Protein AF-A0A8G2M9X0-F1 (afdb_monomer_lite)

Foldseek 3Di:
DDDPDPDQPQWDDDPRDIDGDDPVPHDDDPPDDPCVVVVVVVVVVVVVVVVVVVVVVVVVVVVVVVVVVVVVVVVVVVLVVQQQFLVPDDDDPLVVVLVVVLCQLVQFDDLDPVSNVVSVVVNCVQADPPDDDDDDPRNFKGKAWDDKAFDDWDQDSSWIKTKIWTKMKIKGWDWDWDWDWDDDPDPPDDTDTDTDTDTDIDIDIDIWMKIFTWGDDPSDIHGHDDIDTDHDDPVCVVVVVVVVVVVVD

pLDDT: mean 74.24, std 17.18, range [37.31, 96.0]

Sequence (249 aa):
MKIISKYILTRFSKNGKHFDIPKEQRRVIPKFKNRRKMIVICFYSLLAILLILLLASFIKATRANNDSKEAVNKTNMIQKKYEDNANTVQYSPKLKLYADKFIDTYMNISKDSKELESREKELLKYFPSDYKKPDEKISDTERKLNSKEFYNIKRKDKQTIIQYIVNYDVNITEKKEVKVKKKKKSEKDKDEYETKTEEKQRKVNQNILINIPIKSENNKYVVVEYPYFTPIPDSQLNKAKWLRIIERQ

Secondary structure (DSSP, 8-state):
---------SEEEETTEEEEPPGGGPPPPP----THHHHHHHHHHHHHHHHHHHHHHHHHHHHHHHHHHHHHHHHHHHHHHHTT-TTT----HHHHHHHHHHHHHHH-B-S-HHHHHHHHHHHHTTS-TT--------TTEEEEEEEEEEEEEEEETTEEEEEEEEEEEEEEEEEEEEEEEPPPSSTTSPPPEEEEEEEEEEEEEEEEEEEEEEEEETTEEEE-S--EEEPPPHHHHHHHHHHHHHTT-

Organism: Staphylococcus aureus (NCBI:txid1280)

InterPro domains:
  IPR024735 Conjugative transposon protein TcpC [PF12642] (98-237)

Radius of gyration: 43.37 Å; chains: 1; bounding box: 68×104×116 Å

Structure (mmCIF, N/CA/C/O backbone):
data_AF-A0A8G2M9X0-F1
#
_entry.id   AF-A0A8G2M9X0-F1
#
loop_
_atom_site.group_PDB
_atom_site.id
_atom_site.type_symbol
_atom_site.label_atom_id
_atom_site.label_alt_id
_atom_site.label_comp_id
_atom_site.label_asym_id
_atom_site.label_entity_id
_atom_site.label_seq_id
_atom_site.pdbx_PDB_ins_code
_atom_site.Cartn_x
_atom_site.Cartn_y
_atom_site.Cartn_z
_atom_site.occupancy
_atom_site.B_iso_or_equiv
_atom_site.auth_seq_id
_atom_site.auth_comp_id
_atom_site.auth_asym_id
_atom_site.auth_atom_id
_atom_site.pdbx_PDB_model_num
ATOM 1 N N . MET A 1 1 ? -12.763 47.837 -74.077 1.00 38.78 1 MET A N 1
ATOM 2 C CA . MET A 1 1 ? -11.524 48.285 -74.755 1.00 38.78 1 MET A CA 1
ATOM 3 C C . MET A 1 1 ? -11.905 49.264 -75.855 1.00 38.78 1 MET A C 1
ATOM 5 O O . MET A 1 1 ? -12.362 48.844 -76.906 1.00 38.78 1 MET A O 1
ATOM 9 N N . LYS A 1 2 ? -11.840 50.569 -75.578 1.00 41.47 2 LYS A N 1
ATOM 10 C CA . LYS A 1 2 ? -12.119 51.614 -76.573 1.00 41.47 2 LYS A CA 1
ATOM 11 C C . LYS A 1 2 ? -11.517 52.932 -76.094 1.00 41.47 2 LYS A C 1
ATOM 13 O O . LYS A 1 2 ? -12.221 53.781 -75.571 1.00 41.47 2 LYS A O 1
ATOM 18 N N . ILE A 1 3 ? -10.200 53.082 -76.210 1.00 38.81 3 ILE A N 1
ATOM 19 C CA . ILE A 1 3 ? -9.564 54.402 -76.139 1.00 38.81 3 ILE A CA 1
ATOM 20 C C . ILE A 1 3 ? -8.515 54.435 -77.238 1.00 38.81 3 ILE A C 1
ATOM 22 O O . ILE A 1 3 ? -7.389 53.974 -77.092 1.00 38.81 3 ILE A O 1
ATOM 26 N N . ILE A 1 4 ? -8.985 54.929 -78.374 1.00 42.81 4 ILE A N 1
ATOM 27 C CA . ILE A 1 4 ? -8.209 55.339 -79.531 1.00 42.81 4 ILE A CA 1
ATOM 28 C C . ILE A 1 4 ? -7.087 56.259 -79.044 1.00 42.81 4 ILE A C 1
ATOM 30 O O . ILE A 1 4 ? -7.328 57.215 -78.302 1.00 42.81 4 ILE A O 1
ATOM 34 N N . SER A 1 5 ? -5.867 55.949 -79.469 1.00 51.19 5 SER A N 1
ATOM 35 C CA . SER A 1 5 ? -4.677 56.774 -79.315 1.00 51.19 5 SER A CA 1
ATOM 36 C C . SER A 1 5 ? -4.923 58.174 -79.886 1.00 51.19 5 SER A C 1
ATOM 38 O O . SER A 1 5 ? -4.760 58.414 -81.081 1.00 51.19 5 SER A O 1
ATOM 40 N N . LYS A 1 6 ? -5.313 59.130 -79.038 1.00 48.66 6 LYS A N 1
ATOM 41 C CA . LYS A 1 6 ? -5.178 60.553 -79.366 1.00 48.66 6 LYS A CA 1
ATOM 42 C C . LYS A 1 6 ? -3.716 60.922 -79.149 1.00 48.66 6 LYS A C 1
ATOM 44 O O . LYS A 1 6 ? -3.268 61.047 -78.012 1.00 48.66 6 LYS A O 1
ATOM 49 N N . TYR A 1 7 ? -2.983 61.011 -80.252 1.00 52.38 7 TYR A N 1
ATOM 50 C CA . TYR A 1 7 ? -1.572 61.373 -80.309 1.00 52.38 7 TYR A CA 1
ATOM 51 C C . TYR A 1 7 ? -1.268 62.592 -79.426 1.00 52.38 7 TYR A C 1
ATOM 53 O O . TYR A 1 7 ? -1.862 63.659 -79.575 1.00 52.38 7 TYR A O 1
ATOM 61 N N . ILE A 1 8 ? -0.338 62.407 -78.487 1.00 57.59 8 ILE A N 1
ATOM 62 C CA . ILE A 1 8 ? 0.219 63.459 -77.636 1.00 57.59 8 ILE A CA 1
ATOM 63 C C . ILE A 1 8 ? 1.223 64.217 -78.503 1.00 57.59 8 ILE A C 1
ATOM 65 O O . ILE A 1 8 ? 2.407 63.893 -78.535 1.00 57.59 8 ILE A O 1
ATOM 69 N N . LEU A 1 9 ? 0.743 65.178 -79.284 1.00 58.75 9 LEU A N 1
ATOM 70 C CA . LEU A 1 9 ? 1.623 66.024 -80.078 1.00 58.75 9 LEU A CA 1
ATOM 71 C C . LEU A 1 9 ? 2.214 67.081 -79.142 1.00 58.75 9 LEU A C 1
ATOM 73 O O . LEU A 1 9 ? 1.493 67.905 -78.591 1.00 58.75 9 LEU A O 1
ATOM 77 N N . THR A 1 10 ? 3.525 67.030 -78.912 1.00 61.34 10 THR A N 1
ATOM 78 C CA . THR A 1 10 ? 4.285 68.130 -78.289 1.00 61.34 10 THR A CA 1
ATOM 79 C C . THR A 1 10 ? 4.669 69.192 -79.322 1.00 61.34 10 THR A C 1
ATOM 81 O O . THR A 1 10 ? 4.933 70.340 -78.959 1.00 61.34 10 THR A O 1
ATOM 84 N N . ARG A 1 11 ? 4.665 68.801 -80.604 1.00 63.06 11 ARG A N 1
ATOM 85 C CA . ARG A 1 11 ? 4.992 69.592 -81.793 1.00 63.06 11 ARG A CA 1
ATOM 86 C C . ARG A 1 11 ? 4.110 69.146 -82.954 1.00 63.06 11 ARG A C 1
ATOM 88 O O . ARG A 1 11 ? 3.823 67.955 -83.067 1.00 63.06 11 ARG A O 1
ATOM 95 N N . PHE A 1 12 ? 3.723 70.063 -83.832 1.00 70.38 12 PHE A N 1
ATOM 96 C CA . PHE A 1 12 ? 3.081 69.720 -85.106 1.00 70.38 12 PHE A CA 1
ATOM 97 C C . PHE A 1 12 ? 3.746 70.482 -86.258 1.00 70.38 12 PHE A C 1
ATOM 99 O O . PHE A 1 12 ? 4.315 71.551 -86.051 1.00 70.38 12 PHE A O 1
ATOM 106 N N . SER A 1 13 ? 3.734 69.906 -87.462 1.00 67.00 13 SER A N 1
ATOM 107 C CA . SER A 1 13 ? 4.322 70.514 -88.663 1.00 67.00 13 SER A CA 1
ATOM 108 C C . SER A 1 13 ? 3.223 70.896 -89.644 1.00 67.00 13 SER A C 1
ATOM 110 O O . SER A 1 13 ? 2.313 70.102 -89.885 1.00 67.00 13 SER A O 1
ATOM 112 N N . LYS A 1 14 ? 3.295 72.105 -90.205 1.00 70.75 14 LYS A N 1
ATOM 113 C CA . LYS A 1 14 ? 2.397 72.564 -91.272 1.00 70.75 14 LYS A CA 1
ATOM 114 C C . LYS A 1 14 ? 3.208 73.357 -92.292 1.00 70.75 14 LYS A C 1
ATOM 116 O O . LYS A 1 14 ? 3.963 74.251 -91.918 1.00 70.75 14 LYS A O 1
ATOM 121 N N . ASN A 1 15 ? 3.064 73.015 -93.573 1.00 60.97 15 ASN A N 1
ATOM 122 C CA . ASN A 1 15 ? 3.801 73.623 -94.691 1.00 60.97 15 ASN A CA 1
ATOM 123 C C . ASN A 1 15 ? 5.329 73.638 -94.473 1.00 60.97 15 ASN A C 1
ATOM 125 O O . ASN A 1 15 ? 5.987 74.658 -94.667 1.00 60.97 15 ASN A O 1
ATOM 129 N N . GLY A 1 16 ? 5.884 72.515 -94.004 1.00 69.38 16 GLY A N 1
ATOM 130 C CA . GLY A 1 16 ? 7.328 72.331 -93.812 1.00 69.38 16 GLY A CA 1
ATOM 131 C C . GLY A 1 16 ? 7.936 73.042 -92.598 1.00 69.38 16 GLY A C 1
ATOM 132 O O . GLY A 1 16 ? 9.133 72.902 -92.364 1.00 69.38 16 GLY A O 1
ATOM 133 N N . LYS A 1 17 ? 7.146 73.776 -91.801 1.00 64.56 17 LYS A N 1
ATOM 134 C CA . LYS A 1 17 ? 7.611 74.445 -90.576 1.00 64.56 17 LYS A CA 1
ATOM 135 C C . LYS A 1 17 ? 7.027 73.776 -89.333 1.00 64.56 17 LYS A C 1
ATOM 137 O O . LYS A 1 17 ? 5.833 73.476 -89.281 1.00 64.56 17 LYS A O 1
ATOM 142 N N . HIS A 1 18 ? 7.878 73.548 -88.333 1.00 76.81 18 HIS A N 1
ATOM 143 C CA . HIS A 1 18 ? 7.503 72.938 -87.057 1.00 76.81 18 HIS A CA 1
ATOM 144 C C . HIS A 1 18 ? 7.102 74.003 -86.032 1.00 76.81 18 HIS A C 1
ATOM 146 O O . HIS A 1 18 ? 7.811 74.993 -85.862 1.00 76.81 18 HIS A O 1
ATOM 152 N N . PHE A 1 19 ? 5.993 73.770 -85.326 1.00 73.88 19 PHE A N 1
ATOM 153 C CA . PHE A 1 19 ? 5.472 74.649 -84.280 1.00 73.88 19 PHE A CA 1
ATOM 154 C C . PHE A 1 19 ? 5.383 73.912 -82.936 1.00 73.88 19 PHE A C 1
ATOM 156 O O . PHE A 1 19 ? 4.882 72.783 -82.864 1.00 73.88 19 PHE A O 1
ATOM 163 N N . ASP A 1 20 ? 5.846 74.572 -81.870 1.00 74.25 20 ASP A N 1
ATOM 164 C CA . ASP A 1 20 ? 5.773 74.075 -80.493 1.00 74.25 20 ASP A CA 1
ATOM 165 C C . ASP A 1 20 ? 4.454 74.502 -79.840 1.00 74.25 20 ASP A C 1
ATOM 167 O O . ASP A 1 20 ? 4.059 75.665 -79.900 1.00 74.25 20 ASP A O 1
ATOM 171 N N . ILE A 1 21 ? 3.774 73.565 -79.174 1.00 71.75 21 ILE A N 1
ATOM 172 C CA . ILE A 1 21 ? 2.499 73.852 -78.502 1.00 71.75 21 ILE A CA 1
ATOM 173 C C . ILE A 1 21 ? 2.767 74.563 -77.155 1.00 71.75 21 ILE A C 1
ATOM 175 O O . ILE A 1 21 ? 3.647 74.102 -76.400 1.00 71.75 21 ILE A O 1
ATOM 179 N N . PRO A 1 22 ? 2.029 75.649 -76.821 1.00 71.19 22 PRO A N 1
ATOM 180 C CA . PRO A 1 22 ? 2.169 76.388 -75.563 1.00 71.19 22 PRO A CA 1
ATOM 181 C C . PRO A 1 22 ? 2.037 75.488 -74.329 1.00 71.19 22 PRO A C 1
ATOM 183 O O . PRO A 1 22 ? 1.242 74.548 -74.316 1.00 71.19 22 PRO A O 1
ATOM 186 N N . LYS A 1 23 ? 2.819 75.766 -73.276 1.00 65.81 23 LYS A N 1
ATOM 187 C CA . LYS A 1 23 ? 2.931 74.896 -72.085 1.00 65.81 23 LYS A CA 1
ATOM 188 C C . LYS A 1 23 ? 1.589 74.641 -71.387 1.00 65.81 23 LYS A C 1
ATOM 190 O O . LYS A 1 23 ? 1.384 73.536 -70.900 1.00 65.81 23 LYS A O 1
ATOM 195 N N . GLU A 1 24 ? 0.683 75.614 -71.404 1.00 66.69 24 GLU A N 1
ATOM 196 C CA . GLU A 1 24 ? -0.652 75.545 -70.787 1.00 66.69 24 GLU A CA 1
ATOM 197 C C . GLU A 1 24 ? -1.573 74.503 -71.442 1.00 66.69 24 GLU A C 1
ATOM 199 O O . GLU A 1 24 ? -2.443 73.941 -70.785 1.00 66.69 24 GLU A O 1
ATOM 204 N N . GLN A 1 25 ? -1.352 74.185 -72.722 1.00 63.34 25 GLN A N 1
ATOM 205 C CA . GLN A 1 25 ? -2.156 73.215 -73.474 1.00 63.34 25 GLN A CA 1
ATOM 206 C C . GLN A 1 25 ? -1.537 71.806 -73.489 1.00 63.34 25 GLN A C 1
ATOM 208 O O . GLN A 1 25 ? -2.092 70.877 -74.084 1.00 63.34 25 GLN A O 1
ATOM 213 N N . ARG A 1 26 ? -0.388 71.607 -72.825 1.00 64.44 26 ARG A N 1
ATOM 214 C CA . ARG A 1 26 ? 0.278 70.301 -72.733 1.00 64.44 26 ARG A CA 1
ATOM 215 C C . ARG A 1 26 ? -0.380 69.457 -71.642 1.00 64.44 26 ARG A C 1
ATOM 217 O O . ARG A 1 26 ? -0.360 69.814 -70.469 1.00 64.44 26 ARG A O 1
ATOM 224 N N . ARG A 1 27 ? -0.919 68.290 -72.003 1.00 64.50 27 ARG A N 1
ATOM 225 C CA . ARG A 1 27 ? -1.438 67.329 -71.013 1.00 64.50 27 ARG A CA 1
ATOM 226 C C . ARG A 1 27 ? -0.281 66.666 -70.256 1.00 64.50 27 ARG A C 1
ATOM 228 O O . ARG A 1 27 ? 0.641 66.141 -70.877 1.00 64.50 27 ARG A O 1
ATOM 235 N N . VAL A 1 28 ? -0.336 66.674 -68.923 1.00 65.69 28 VAL A N 1
ATOM 236 C CA . VAL A 1 28 ? 0.685 66.064 -68.054 1.00 65.69 28 VAL A CA 1
ATOM 237 C C . VAL A 1 28 ? 0.442 64.555 -67.956 1.00 65.69 28 VAL A C 1
ATOM 239 O O . VAL A 1 28 ? -0.658 64.120 -67.622 1.00 65.69 28 VAL A O 1
ATOM 242 N N . ILE A 1 29 ? 1.463 63.745 -68.247 1.00 63.22 29 ILE A N 1
ATOM 243 C CA . ILE A 1 29 ? 1.382 62.281 -68.133 1.00 63.22 29 ILE A CA 1
ATOM 244 C C . ILE A 1 29 ? 1.391 61.907 -66.639 1.00 63.22 29 ILE A C 1
ATOM 246 O O . ILE A 1 29 ? 2.298 62.348 -65.922 1.00 63.22 29 ILE A O 1
ATOM 250 N N . PRO A 1 30 ? 0.447 61.085 -66.139 1.00 65.25 30 PRO A N 1
ATOM 251 C CA . PRO A 1 30 ? 0.526 60.591 -64.770 1.00 65.25 30 PRO A CA 1
ATOM 252 C C . PRO A 1 30 ? 1.786 59.728 -64.611 1.00 65.25 30 PRO A C 1
ATOM 254 O O . PRO A 1 30 ? 1.973 58.737 -65.317 1.00 65.25 30 PRO A O 1
ATOM 257 N N . LYS A 1 31 ? 2.676 60.106 -63.685 1.00 63.84 31 LYS A N 1
ATOM 258 C CA . LYS A 1 31 ? 3.895 59.337 -63.394 1.00 63.84 31 LYS A CA 1
ATOM 259 C C . LYS A 1 31 ? 3.505 57.997 -62.767 1.00 63.84 31 LYS A C 1
ATOM 261 O O . LYS A 1 31 ? 3.026 57.952 -61.635 1.00 63.84 31 LYS A O 1
ATOM 266 N N . PHE A 1 32 ? 3.724 56.900 -63.489 1.00 62.19 32 PHE A N 1
ATOM 267 C CA . PHE A 1 32 ? 3.506 55.552 -62.969 1.00 62.19 32 PHE A CA 1
ATOM 268 C C . PHE A 1 32 ? 4.464 55.287 -61.797 1.00 62.19 32 PHE A C 1
ATOM 270 O O . PHE A 1 32 ? 5.684 55.247 -61.964 1.00 62.19 32 PHE A O 1
ATOM 277 N N . LYS A 1 33 ? 3.924 55.141 -60.581 1.00 66.50 33 LYS A N 1
ATOM 278 C CA . LYS A 1 33 ? 4.733 54.886 -59.383 1.00 66.50 33 LYS A CA 1
ATOM 279 C C . LYS A 1 33 ? 5.138 53.413 -59.374 1.00 66.50 33 LYS A C 1
ATOM 281 O O . LYS A 1 33 ? 4.298 52.534 -59.199 1.00 66.50 33 LYS A O 1
ATOM 286 N N . ASN A 1 34 ? 6.425 53.142 -59.572 1.00 68.25 34 ASN A N 1
ATOM 287 C CA . ASN A 1 34 ? 6.949 51.784 -59.690 1.00 68.25 34 ASN A CA 1
ATOM 288 C C . ASN A 1 34 ? 6.890 51.043 -58.336 1.00 68.25 34 ASN A C 1
ATOM 290 O O . ASN A 1 34 ? 7.796 51.155 -57.511 1.00 68.25 34 ASN A O 1
ATOM 294 N N . ARG A 1 35 ? 5.805 50.292 -58.090 1.00 72.38 35 ARG A N 1
ATOM 295 C CA . ARG A 1 35 ? 5.568 49.542 -56.837 1.00 72.38 35 ARG A CA 1
ATOM 296 C C . ARG A 1 35 ? 6.378 48.244 -56.722 1.00 72.38 35 ARG A C 1
ATOM 298 O O . ARG A 1 35 ? 6.302 47.581 -55.690 1.00 72.38 35 ARG A O 1
ATOM 305 N N . ARG A 1 36 ? 7.188 47.899 -57.732 1.00 77.06 36 ARG A N 1
ATOM 306 C CA . ARG A 1 36 ? 7.984 46.660 -57.788 1.00 77.06 36 ARG A CA 1
ATOM 307 C C . ARG A 1 36 ? 8.853 46.460 -56.545 1.00 77.06 36 ARG A C 1
ATOM 309 O O . ARG A 1 36 ? 8.885 45.363 -56.006 1.00 77.06 36 ARG A O 1
ATOM 316 N N . LYS A 1 37 ? 9.498 47.522 -56.049 1.00 78.81 37 LYS A N 1
ATOM 317 C CA . LYS A 1 37 ? 10.354 47.446 -54.852 1.00 78.81 37 LYS A CA 1
ATOM 318 C C . LYS A 1 37 ? 9.569 47.067 -53.590 1.00 78.81 37 LYS A C 1
ATOM 320 O O . LYS A 1 37 ? 10.048 46.253 -52.815 1.00 78.81 37 LYS A O 1
ATOM 325 N N . MET A 1 38 ? 8.350 47.586 -53.422 1.00 78.31 38 MET A N 1
ATOM 326 C CA . MET A 1 38 ? 7.501 47.257 -52.266 1.00 78.31 38 MET A CA 1
ATOM 327 C C . MET A 1 38 ? 7.026 45.804 -52.309 1.00 78.31 38 MET A C 1
ATOM 329 O O . MET A 1 38 ? 7.062 45.127 -51.292 1.00 78.31 38 MET A O 1
ATOM 333 N N . ILE A 1 39 ? 6.646 45.306 -53.490 1.00 84.69 39 ILE A N 1
ATOM 334 C CA . ILE A 1 39 ? 6.222 43.907 -53.664 1.00 84.69 39 ILE A CA 1
ATOM 335 C C . ILE A 1 39 ? 7.371 42.953 -53.323 1.00 84.69 39 ILE A C 1
ATOM 337 O O . ILE A 1 39 ? 7.170 41.979 -52.605 1.00 84.69 39 ILE A O 1
ATOM 341 N N . VAL A 1 40 ? 8.583 43.264 -53.789 1.00 88.06 40 VAL A N 1
ATOM 342 C CA . VAL A 1 40 ? 9.783 42.467 -53.505 1.00 88.06 40 VAL A CA 1
ATOM 343 C C . VAL A 1 40 ? 10.102 42.459 -52.005 1.00 88.06 40 VAL A C 1
ATOM 345 O O . VAL A 1 40 ? 10.365 41.398 -51.447 1.00 88.06 40 VAL A O 1
ATOM 348 N N . ILE A 1 41 ? 10.007 43.607 -51.327 1.00 88.62 41 ILE A N 1
ATOM 349 C CA . ILE A 1 41 ? 10.221 43.698 -49.873 1.00 88.62 41 ILE A CA 1
ATOM 350 C C . ILE A 1 41 ? 9.163 42.893 -49.105 1.00 88.62 41 ILE A C 1
ATOM 352 O O . ILE A 1 41 ? 9.516 42.124 -48.215 1.00 88.62 41 ILE A O 1
ATOM 356 N N . CYS A 1 42 ? 7.882 43.018 -49.464 1.00 88.94 42 CYS A N 1
ATOM 357 C CA . CYS A 1 42 ? 6.810 42.242 -48.837 1.00 8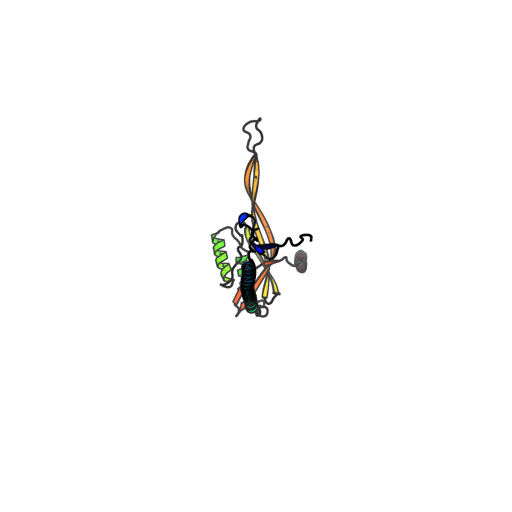8.94 42 CYS A CA 1
ATOM 358 C C . CYS A 1 42 ? 7.009 40.733 -49.029 1.00 88.94 42 CYS A C 1
ATOM 360 O O . CYS A 1 42 ? 6.811 39.970 -48.087 1.00 88.94 42 CYS A O 1
ATOM 362 N N . PHE A 1 43 ? 7.444 40.306 -50.216 1.00 92.62 43 PHE A N 1
ATOM 363 C CA . PHE A 1 43 ? 7.712 38.899 -50.505 1.00 92.62 43 PHE A CA 1
ATOM 364 C C . PHE A 1 43 ? 8.852 38.341 -49.642 1.00 92.62 43 PHE A C 1
ATOM 366 O O . PHE A 1 43 ? 8.682 37.311 -48.991 1.00 92.62 43 PHE A O 1
ATOM 373 N N . TYR A 1 44 ? 9.988 39.042 -49.564 1.00 94.06 44 TYR A N 1
ATOM 374 C CA . TYR A 1 44 ? 11.107 38.602 -48.724 1.00 94.06 44 TYR A CA 1
ATOM 375 C C . TYR A 1 44 ? 10.797 38.682 -47.224 1.00 94.06 44 TYR A C 1
ATOM 377 O O . TYR A 1 44 ? 11.249 37.829 -46.465 1.00 94.06 44 TYR A O 1
ATOM 385 N N . SER A 1 45 ? 9.988 39.653 -46.790 1.00 92.31 45 SER A N 1
ATOM 386 C CA . SER A 1 45 ? 9.514 39.734 -45.404 1.00 92.31 45 SER A CA 1
ATOM 387 C C . SER A 1 45 ? 8.638 38.536 -45.033 1.00 92.31 45 SER A C 1
ATOM 389 O O . SER A 1 45 ? 8.847 37.931 -43.983 1.00 92.31 45 SER A O 1
ATOM 391 N N . LEU A 1 46 ? 7.715 38.139 -45.915 1.00 93.44 46 LEU A N 1
ATOM 392 C CA . LEU A 1 46 ? 6.890 36.950 -45.712 1.00 93.44 46 LEU A CA 1
ATOM 393 C C . LEU A 1 46 ? 7.746 35.677 -45.648 1.00 93.44 46 LEU A C 1
ATOM 395 O O . LEU A 1 46 ? 7.528 34.831 -44.782 1.00 93.44 46 LEU A O 1
ATOM 399 N N . LEU A 1 47 ? 8.756 35.570 -46.517 1.00 93.94 47 LEU A N 1
ATOM 400 C CA . LEU A 1 47 ? 9.696 34.449 -46.525 1.00 93.94 47 LEU A CA 1
ATOM 401 C C . LEU A 1 47 ? 10.488 34.356 -45.209 1.00 93.94 47 LEU A C 1
ATOM 403 O O . LEU A 1 47 ? 10.640 33.270 -44.652 1.00 93.94 47 LEU A O 1
ATOM 407 N N . ALA A 1 48 ? 10.948 35.493 -44.678 1.00 94.06 48 ALA A N 1
ATOM 408 C CA . ALA A 1 48 ? 11.663 35.549 -43.404 1.00 94.06 48 ALA A CA 1
ATOM 409 C C . ALA A 1 48 ? 10.775 35.136 -42.217 1.00 94.06 48 ALA A C 1
ATOM 411 O O . ALA A 1 48 ? 11.217 34.391 -41.344 1.00 94.06 48 ALA A O 1
ATOM 412 N N . ILE A 1 49 ? 9.506 35.558 -42.199 1.00 94.75 49 ILE A N 1
ATOM 413 C CA . ILE A 1 49 ? 8.540 35.152 -41.166 1.00 94.75 49 ILE A CA 1
ATOM 414 C C . ILE A 1 49 ? 8.284 33.641 -41.225 1.00 94.75 49 ILE A C 1
ATOM 416 O O . ILE A 1 49 ? 8.250 32.980 -40.186 1.00 94.75 49 ILE A O 1
ATOM 420 N N . LEU A 1 50 ? 8.158 33.080 -42.432 1.00 94.00 50 LEU A N 1
ATOM 421 C CA . LEU A 1 50 ? 7.975 31.642 -42.622 1.00 94.00 50 LEU A CA 1
ATOM 422 C C . LEU A 1 50 ? 9.164 30.844 -42.063 1.00 94.00 50 LEU A C 1
ATOM 424 O O . LEU A 1 50 ? 8.970 29.838 -41.384 1.00 94.00 50 LEU A O 1
ATOM 428 N N . LEU A 1 51 ? 10.390 31.331 -42.278 1.00 94.31 51 LEU A N 1
ATOM 429 C CA . LEU A 1 51 ? 11.606 30.724 -41.732 1.00 94.31 51 LEU A CA 1
ATOM 430 C C . LEU A 1 51 ? 11.603 30.712 -40.192 1.00 94.31 51 LEU A C 1
ATOM 432 O O . LEU A 1 51 ? 11.917 29.694 -39.576 1.00 94.31 51 LEU A O 1
ATOM 436 N N . ILE A 1 52 ? 11.207 31.822 -39.563 1.00 93.56 52 ILE A N 1
ATOM 437 C CA . ILE A 1 52 ? 11.138 31.938 -38.097 1.00 93.56 52 ILE A CA 1
ATOM 438 C C . ILE A 1 52 ? 10.085 30.979 -37.519 1.00 93.56 52 ILE A C 1
ATOM 440 O O . ILE A 1 52 ? 10.335 30.329 -36.503 1.00 93.56 52 ILE A O 1
ATOM 444 N N . LEU A 1 53 ? 8.933 30.836 -38.181 1.00 92.56 53 LEU A N 1
ATOM 445 C CA . LEU A 1 53 ? 7.880 29.895 -37.779 1.00 92.56 53 LEU A CA 1
ATOM 446 C C . LEU A 1 53 ? 8.348 28.434 -37.846 1.00 92.56 53 LEU A C 1
ATOM 448 O O . LEU A 1 53 ? 8.044 27.655 -36.939 1.00 92.56 53 LEU A O 1
ATOM 452 N N . LEU A 1 54 ? 9.119 28.067 -38.874 1.00 91.62 54 LEU A N 1
ATOM 453 C CA . LEU A 1 54 ? 9.692 26.723 -39.001 1.00 91.62 54 LEU A CA 1
ATOM 454 C C . LEU A 1 54 ? 10.659 26.413 -37.850 1.00 91.62 54 LEU A C 1
ATOM 456 O O . LEU A 1 54 ? 10.554 25.353 -37.231 1.00 91.62 54 LEU A O 1
ATOM 460 N N . LEU A 1 55 ? 11.541 27.355 -37.506 1.00 91.69 55 LEU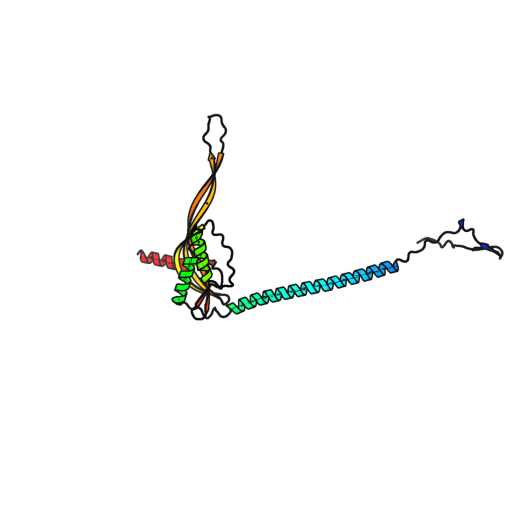 A N 1
ATOM 461 C CA . LEU A 1 55 ? 12.475 27.210 -36.384 1.00 91.69 55 LEU A CA 1
ATOM 462 C C . LEU A 1 55 ? 11.743 27.109 -35.037 1.00 91.69 55 LEU A C 1
ATOM 464 O O . LEU A 1 55 ? 12.055 26.235 -34.227 1.00 91.69 55 LEU A O 1
ATOM 468 N N . ALA A 1 56 ? 10.727 27.945 -34.805 1.00 88.44 56 ALA A N 1
ATOM 469 C CA . ALA A 1 56 ? 9.923 27.902 -33.583 1.00 88.44 56 ALA A CA 1
ATOM 470 C C . ALA A 1 56 ? 9.158 26.573 -33.435 1.00 88.44 56 ALA A C 1
ATOM 472 O O . ALA A 1 56 ? 9.122 25.994 -32.345 1.00 88.44 56 ALA A O 1
ATOM 473 N N . SER A 1 57 ? 8.593 26.058 -34.532 1.00 87.50 57 SER A N 1
ATOM 474 C CA . SER A 1 57 ? 7.925 24.752 -34.570 1.00 87.50 57 SER A CA 1
ATOM 475 C C . SER A 1 57 ? 8.896 23.610 -34.260 1.00 87.50 57 SER A C 1
ATOM 477 O O . SER A 1 57 ? 8.602 22.759 -33.420 1.00 87.50 57 SER A O 1
ATOM 479 N N . PHE A 1 58 ? 10.095 23.635 -34.849 1.00 90.44 58 PHE A N 1
ATOM 480 C CA . PHE A 1 58 ? 11.133 22.634 -34.602 1.00 90.44 58 PHE A CA 1
ATOM 481 C C . PHE A 1 58 ? 11.599 22.620 -33.138 1.00 90.44 58 PHE A C 1
ATOM 483 O O . PHE A 1 58 ? 11.703 21.553 -32.530 1.00 90.44 58 PHE A O 1
ATOM 490 N N . ILE A 1 59 ? 11.811 23.792 -32.528 1.00 87.19 59 ILE A N 1
ATOM 491 C CA . ILE A 1 59 ? 12.182 23.902 -31.107 1.00 87.19 59 ILE A CA 1
ATOM 492 C C . ILE A 1 59 ? 11.062 23.351 -30.215 1.00 87.19 59 ILE A C 1
ATOM 494 O O . ILE A 1 59 ? 11.335 22.594 -29.282 1.00 87.19 59 ILE A O 1
ATOM 498 N N . LYS A 1 60 ? 9.799 23.687 -30.508 1.00 83.56 60 LYS A N 1
ATOM 499 C CA . LYS A 1 60 ? 8.643 23.203 -29.741 1.00 83.56 60 LYS A CA 1
ATOM 500 C C . LYS A 1 60 ? 8.469 21.687 -29.869 1.00 83.56 60 LYS A C 1
ATOM 502 O O . LYS A 1 60 ? 8.250 21.025 -28.860 1.00 83.56 60 LYS A O 1
ATOM 507 N N . ALA A 1 61 ? 8.627 21.137 -31.072 1.00 82.69 61 ALA A N 1
ATOM 508 C CA . ALA A 1 61 ? 8.577 19.698 -31.320 1.00 82.69 61 ALA A CA 1
ATOM 509 C C . ALA A 1 61 ? 9.724 18.955 -30.620 1.00 82.69 61 ALA A C 1
ATOM 511 O O . ALA A 1 61 ? 9.506 17.902 -30.029 1.00 82.69 61 ALA A O 1
ATOM 512 N N . THR A 1 62 ? 10.930 19.527 -30.620 1.00 81.62 62 THR A N 1
ATOM 513 C CA . THR A 1 62 ? 12.094 18.938 -29.942 1.00 81.62 62 THR A CA 1
ATOM 514 C C . THR A 1 62 ? 11.917 18.938 -28.425 1.00 81.62 62 THR A C 1
ATOM 516 O O . THR A 1 62 ? 12.176 17.919 -27.791 1.00 81.62 62 THR A O 1
ATOM 519 N N . ARG A 1 63 ? 11.416 20.034 -27.835 1.00 79.44 63 ARG A N 1
ATOM 520 C CA . ARG A 1 63 ? 11.079 20.085 -26.402 1.00 79.44 63 ARG A CA 1
ATOM 521 C C . ARG A 1 63 ? 9.984 19.086 -26.044 1.00 79.44 63 ARG A C 1
ATOM 523 O O . ARG A 1 63 ? 10.195 18.287 -25.149 1.00 79.44 63 ARG A O 1
ATOM 530 N N . ALA A 1 64 ? 8.891 19.037 -26.805 1.00 71.50 64 ALA A N 1
ATOM 531 C CA . ALA A 1 64 ? 7.818 18.070 -26.574 1.00 71.50 64 ALA A CA 1
ATOM 532 C C . ALA A 1 64 ? 8.299 16.611 -26.687 1.00 71.50 64 ALA A C 1
ATOM 534 O O . ALA A 1 64 ? 7.889 15.761 -25.902 1.00 71.50 64 ALA A O 1
ATOM 535 N N . ASN A 1 65 ? 9.197 16.315 -27.632 1.00 76.31 65 ASN A N 1
ATOM 536 C CA . ASN A 1 65 ? 9.789 14.986 -27.774 1.00 76.31 65 ASN A CA 1
ATOM 537 C C . ASN A 1 65 ? 10.751 14.665 -26.618 1.00 76.31 65 ASN A C 1
ATOM 539 O O . ASN A 1 65 ? 10.773 13.537 -26.138 1.00 76.31 65 ASN A O 1
ATOM 543 N N . ASN A 1 66 ? 11.516 15.644 -26.131 1.00 75.88 66 ASN A N 1
ATOM 544 C CA . ASN A 1 66 ? 12.386 15.466 -24.968 1.00 75.88 66 ASN A CA 1
ATOM 545 C C . ASN A 1 66 ? 11.587 15.301 -23.669 1.00 75.88 66 ASN A C 1
ATOM 547 O O . ASN A 1 66 ? 11.884 14.379 -22.920 1.00 75.88 66 ASN A O 1
ATOM 551 N N . ASP A 1 67 ? 10.540 16.095 -23.448 1.00 71.50 67 ASP A N 1
ATOM 552 C CA . ASP A 1 67 ? 9.634 15.965 -22.300 1.00 71.50 67 ASP A CA 1
ATOM 553 C C . ASP A 1 67 ? 8.895 14.619 -22.341 1.00 71.50 67 ASP A C 1
ATOM 555 O O . ASP A 1 67 ? 8.747 13.943 -21.324 1.00 71.50 67 ASP A O 1
ATOM 559 N N . SER A 1 68 ? 8.480 14.179 -23.535 1.00 68.62 68 SER A N 1
ATOM 560 C CA . SER A 1 68 ? 7.872 12.864 -23.746 1.00 68.62 68 SER A CA 1
ATOM 561 C C . SER A 1 68 ? 8.865 11.734 -23.473 1.00 68.62 68 SER A C 1
ATOM 563 O O . SER A 1 68 ? 8.535 10.803 -22.743 1.00 68.62 68 SER A O 1
ATOM 565 N N . LYS A 1 69 ? 10.106 11.831 -23.965 1.00 72.62 69 LYS A N 1
ATOM 566 C CA . LYS A 1 69 ? 11.177 10.873 -23.648 1.00 72.62 69 LYS A CA 1
ATOM 567 C C . LYS A 1 69 ? 11.529 10.879 -22.166 1.00 72.62 69 LYS A C 1
ATOM 569 O O . LYS A 1 69 ? 11.774 9.816 -21.615 1.00 72.62 69 LYS A O 1
ATOM 574 N N . GLU A 1 70 ? 11.529 12.027 -21.499 1.00 74.31 70 GLU A N 1
ATOM 575 C CA . GLU A 1 70 ? 11.766 12.126 -20.059 1.00 74.31 70 GLU A CA 1
ATOM 576 C C . GLU A 1 70 ? 10.617 11.497 -19.262 1.00 74.31 70 GLU A C 1
ATOM 578 O O . GLU A 1 70 ? 10.869 10.749 -18.321 1.00 74.31 70 GLU A O 1
ATOM 583 N N . ALA A 1 71 ? 9.362 11.717 -19.658 1.00 60.41 71 ALA A N 1
ATOM 584 C CA . ALA A 1 71 ? 8.196 11.077 -19.052 1.00 60.41 71 ALA A CA 1
ATOM 585 C C . ALA A 1 71 ? 8.193 9.554 -19.278 1.00 60.41 71 ALA A C 1
ATOM 587 O O . ALA A 1 71 ? 7.954 8.788 -18.342 1.00 60.41 71 ALA A O 1
ATOM 588 N N . VAL A 1 72 ? 8.532 9.099 -20.487 1.00 69.75 72 VAL A N 1
ATOM 589 C CA . VAL A 1 72 ? 8.697 7.674 -20.819 1.00 69.75 72 VAL A CA 1
ATOM 590 C C . VAL A 1 72 ? 9.881 7.071 -20.060 1.00 69.75 72 VAL A C 1
ATOM 592 O O . VAL A 1 72 ? 9.788 5.967 -19.545 1.00 69.75 72 VAL A O 1
ATOM 595 N N . ASN A 1 73 ? 10.983 7.798 -19.890 1.00 71.06 73 ASN A N 1
ATOM 596 C CA . ASN A 1 73 ? 12.120 7.328 -19.103 1.00 71.06 73 ASN A CA 1
ATOM 597 C C . ASN A 1 73 ? 11.804 7.292 -17.605 1.00 71.06 73 ASN A C 1
ATOM 599 O O . ASN A 1 73 ? 12.188 6.336 -16.945 1.00 71.06 73 ASN A O 1
ATOM 603 N N . LYS A 1 74 ? 11.070 8.269 -17.057 1.00 67.50 74 LYS A N 1
ATOM 604 C CA . LYS A 1 74 ? 10.595 8.245 -15.663 1.00 67.50 74 LYS A CA 1
ATOM 605 C C . LYS A 1 74 ? 9.651 7.073 -15.425 1.00 67.50 74 LYS A C 1
ATOM 607 O O . LYS A 1 74 ? 9.834 6.352 -14.452 1.00 67.50 74 LYS A O 1
ATOM 612 N N . THR A 1 75 ? 8.700 6.840 -16.325 1.00 56.75 75 THR A N 1
ATOM 613 C CA . THR A 1 75 ? 7.790 5.687 -16.246 1.00 56.75 75 THR A CA 1
ATOM 614 C C . THR A 1 75 ? 8.529 4.367 -16.435 1.00 56.75 75 THR A C 1
ATOM 616 O O . THR A 1 75 ? 8.296 3.459 -15.655 1.00 56.75 75 THR A O 1
ATOM 619 N N . ASN A 1 76 ? 9.501 4.269 -17.345 1.00 57.28 76 ASN A N 1
ATOM 620 C CA . ASN A 1 76 ? 10.350 3.083 -17.504 1.00 57.28 76 ASN A CA 1
ATOM 621 C C . ASN A 1 76 ? 11.305 2.861 -16.322 1.00 57.28 76 ASN A C 1
ATOM 623 O O . ASN A 1 76 ? 11.624 1.721 -16.011 1.00 57.28 76 ASN A O 1
ATOM 627 N N . MET A 1 77 ? 11.777 3.918 -15.657 1.00 58.91 77 MET A N 1
ATOM 628 C CA . MET A 1 77 ? 12.595 3.831 -14.440 1.00 58.91 77 MET A CA 1
ATOM 629 C C . MET A 1 77 ? 11.760 3.408 -13.233 1.00 58.91 77 MET A C 1
ATOM 631 O O . MET A 1 77 ? 12.223 2.609 -12.425 1.00 58.91 77 MET A O 1
ATOM 635 N N . ILE A 1 78 ? 10.529 3.915 -13.124 1.00 55.84 78 ILE A N 1
ATOM 636 C CA . ILE A 1 78 ? 9.512 3.439 -12.179 1.00 55.84 78 ILE A CA 1
ATOM 637 C C . ILE A 1 78 ? 9.254 1.960 -12.463 1.00 55.84 78 ILE A C 1
ATOM 639 O O . ILE A 1 78 ? 9.500 1.130 -11.597 1.00 55.84 78 ILE A O 1
ATOM 643 N N . GLN A 1 79 ? 8.901 1.615 -13.699 1.00 50.31 79 GLN A N 1
ATOM 644 C CA . GLN A 1 79 ? 8.661 0.250 -14.144 1.00 50.31 79 GLN A CA 1
ATOM 645 C C . GLN A 1 79 ? 9.857 -0.645 -13.782 1.00 50.31 79 GLN A C 1
ATOM 647 O O . GLN A 1 79 ? 9.703 -1.531 -12.951 1.00 50.31 79 GLN A O 1
ATOM 652 N N . LYS A 1 80 ? 11.082 -0.339 -14.224 1.00 54.91 80 LYS A N 1
ATOM 653 C CA . LYS A 1 80 ? 12.300 -1.094 -13.869 1.00 54.91 80 LYS A CA 1
ATOM 654 C C . LYS A 1 80 ? 12.565 -1.203 -12.363 1.00 54.91 80 LYS A C 1
ATOM 656 O O . LYS A 1 80 ? 12.966 -2.269 -11.911 1.00 54.91 80 LYS A O 1
ATOM 661 N N . LYS A 1 81 ? 12.330 -0.153 -11.560 1.00 51.41 81 LYS A N 1
ATOM 662 C CA . LYS A 1 81 ? 12.447 -0.227 -10.083 1.00 51.41 81 LYS A CA 1
ATOM 663 C C . LYS A 1 81 ? 11.480 -1.255 -9.473 1.00 51.41 81 LYS A C 1
ATOM 665 O O . LYS A 1 81 ? 11.762 -1.797 -8.393 1.00 51.41 81 LYS A O 1
ATOM 670 N N . TYR A 1 82 ? 10.353 -1.506 -10.137 1.00 49.41 82 TYR A N 1
ATOM 671 C CA . TYR A 1 82 ? 9.274 -2.370 -9.663 1.00 49.41 82 TYR A CA 1
ATOM 672 C C . TYR A 1 82 ? 9.192 -3.731 -10.384 1.00 49.41 82 TYR A C 1
ATOM 674 O O . TYR A 1 82 ? 8.605 -4.650 -9.818 1.00 49.41 82 TYR A O 1
ATOM 682 N N . GLU A 1 83 ? 9.851 -3.912 -11.535 1.00 48.94 83 GLU A N 1
ATOM 683 C CA . GLU A 1 83 ? 9.732 -5.086 -12.419 1.00 48.94 83 GLU A CA 1
ATOM 684 C C . GLU A 1 83 ? 10.223 -6.429 -11.838 1.00 48.94 83 GLU A C 1
ATOM 686 O O . GLU A 1 83 ? 9.761 -7.467 -12.309 1.00 48.94 83 GLU A O 1
ATOM 691 N N . ASP A 1 84 ? 11.052 -6.437 -10.788 1.00 48.09 84 ASP A N 1
ATOM 692 C CA . ASP A 1 84 ? 11.658 -7.666 -10.227 1.00 48.09 84 ASP A CA 1
ATOM 693 C C . ASP A 1 84 ? 10.993 -8.217 -8.942 1.00 48.09 84 ASP A C 1
ATOM 695 O O . ASP A 1 84 ? 11.462 -9.195 -8.360 1.00 48.09 84 ASP A O 1
ATOM 699 N N . ASN A 1 85 ? 9.875 -7.645 -8.471 1.00 53.69 85 ASN A N 1
ATOM 700 C CA . ASN A 1 85 ? 9.367 -7.917 -7.107 1.00 53.69 85 ASN A CA 1
ATOM 701 C C . ASN A 1 85 ? 8.155 -8.854 -7.012 1.00 53.69 85 ASN A C 1
ATOM 703 O O . ASN A 1 85 ? 7.829 -9.326 -5.921 1.00 53.69 85 ASN A O 1
ATOM 707 N N . ALA A 1 86 ? 7.473 -9.156 -8.120 1.00 54.34 86 ALA A N 1
ATOM 708 C CA . ALA A 1 86 ? 6.349 -10.101 -8.099 1.00 54.34 86 ALA A CA 1
ATOM 709 C C . ALA A 1 86 ? 6.767 -11.533 -7.718 1.00 54.34 86 ALA A C 1
ATOM 711 O O . ALA A 1 86 ? 5.951 -12.291 -7.191 1.00 54.34 86 ALA A O 1
ATOM 712 N N . ASN A 1 87 ? 8.029 -11.907 -7.953 1.00 52.38 87 ASN A N 1
ATOM 713 C CA . ASN A 1 87 ? 8.519 -13.270 -7.731 1.00 52.38 87 ASN A CA 1
ATOM 714 C C . ASN A 1 87 ? 9.064 -13.508 -6.311 1.00 52.38 87 ASN A C 1
ATOM 716 O O . ASN A 1 87 ? 9.189 -14.660 -5.902 1.00 52.38 87 ASN A O 1
ATOM 720 N N . THR A 1 88 ? 9.366 -12.452 -5.548 1.00 58.78 88 THR A N 1
ATOM 721 C CA . THR A 1 88 ? 10.091 -12.552 -4.266 1.00 58.78 88 THR A CA 1
ATOM 722 C C . THR A 1 88 ? 9.186 -12.542 -3.038 1.00 58.78 88 THR A C 1
ATOM 724 O O . THR A 1 88 ? 9.562 -13.068 -1.991 1.00 58.78 88 THR A O 1
ATOM 727 N N . VAL A 1 89 ? 7.977 -11.980 -3.136 1.00 63.72 89 VAL A N 1
ATOM 728 C CA . VAL A 1 89 ? 7.068 -11.891 -1.989 1.00 63.72 89 VAL A CA 1
ATOM 729 C C . VAL A 1 89 ? 6.231 -13.166 -1.887 1.00 63.72 89 VAL A C 1
ATOM 731 O O . VAL A 1 89 ? 5.287 -13.394 -2.648 1.00 63.72 89 VAL A O 1
ATOM 734 N N . GLN A 1 90 ? 6.592 -14.013 -0.926 1.00 71.44 90 GLN A N 1
ATOM 735 C CA . GLN A 1 90 ? 5.791 -15.151 -0.480 1.00 71.44 90 GLN A CA 1
ATOM 736 C C . GLN A 1 90 ? 5.153 -14.847 0.876 1.00 71.44 90 GLN A C 1
ATOM 738 O O . GLN A 1 90 ? 5.661 -14.031 1.651 1.00 71.44 90 GLN A O 1
ATOM 743 N N . TYR A 1 91 ? 4.032 -15.509 1.172 1.00 77.50 91 TYR A N 1
ATOM 744 C CA . TYR A 1 91 ? 3.412 -15.400 2.487 1.00 77.50 91 TYR A CA 1
ATOM 745 C C . TYR A 1 91 ? 4.401 -15.851 3.563 1.00 77.50 91 TYR A C 1
ATOM 747 O O . TYR A 1 91 ? 4.944 -16.952 3.503 1.00 77.50 91 TYR A O 1
ATOM 755 N N . SER A 1 92 ? 4.633 -14.996 4.555 1.00 81.44 92 SER A N 1
ATOM 756 C CA . SER A 1 92 ? 5.469 -15.318 5.706 1.00 81.44 92 SER A CA 1
ATOM 757 C C . SER A 1 92 ? 4.886 -14.694 6.975 1.00 81.44 92 SER A C 1
ATOM 759 O O . SER A 1 92 ? 4.222 -13.654 6.898 1.00 81.44 92 SER A O 1
ATOM 761 N N . PRO A 1 93 ? 5.163 -15.253 8.166 1.00 84.81 93 PRO A N 1
ATOM 762 C CA . PRO A 1 93 ? 4.729 -14.651 9.428 1.00 84.81 93 PRO A CA 1
ATOM 763 C C . PRO A 1 93 ? 5.221 -13.208 9.612 1.00 84.81 93 PRO A C 1
ATOM 765 O O . PRO A 1 93 ? 4.503 -12.370 10.151 1.00 84.81 93 PRO A O 1
ATOM 768 N N . LYS A 1 94 ? 6.424 -12.888 9.112 1.00 87.94 94 LYS A N 1
ATOM 769 C CA . LYS A 1 94 ? 6.983 -11.526 9.151 1.00 87.94 94 LYS A CA 1
ATOM 770 C C . LYS A 1 94 ? 6.200 -10.565 8.262 1.00 87.94 94 LYS A C 1
ATOM 772 O O . LYS A 1 94 ? 5.939 -9.438 8.670 1.00 87.94 94 LYS A O 1
ATOM 777 N N . LEU A 1 95 ? 5.818 -11.021 7.070 1.00 87.75 95 LEU A N 1
ATOM 778 C CA . LEU A 1 95 ? 4.996 -10.246 6.149 1.00 87.75 95 LEU A CA 1
ATOM 779 C C . LEU A 1 95 ? 3.605 -9.992 6.728 1.00 87.75 95 LEU A C 1
ATOM 781 O O . LEU A 1 95 ? 3.127 -8.863 6.681 1.00 87.75 95 LEU A O 1
ATOM 785 N N . LYS A 1 96 ? 2.995 -11.021 7.327 1.00 88.38 96 LYS A N 1
ATOM 786 C CA . LYS A 1 96 ? 1.722 -10.892 8.038 1.00 88.38 96 LYS A CA 1
ATOM 787 C C . LYS A 1 96 ? 1.825 -9.847 9.147 1.00 88.38 96 LYS A C 1
ATOM 789 O O . LYS A 1 96 ? 1.027 -8.926 9.174 1.00 88.38 96 LYS A O 1
ATOM 794 N N . LEU A 1 97 ? 2.841 -9.937 10.007 1.00 91.69 97 LEU A N 1
ATOM 795 C CA . LEU A 1 97 ? 3.042 -8.981 11.100 1.00 91.69 97 LEU A CA 1
ATOM 796 C C . LEU A 1 97 ? 3.229 -7.544 10.589 1.00 91.69 97 LEU A C 1
ATOM 798 O O . LEU A 1 97 ? 2.711 -6.603 11.183 1.00 91.69 97 LEU A O 1
ATOM 802 N N . TYR A 1 98 ? 3.976 -7.375 9.498 1.00 93.56 98 TYR A N 1
ATOM 803 C CA . TYR A 1 98 ? 4.168 -6.078 8.856 1.00 93.56 98 TYR A CA 1
ATOM 804 C C . TYR A 1 98 ? 2.847 -5.510 8.318 1.00 93.56 98 TYR A C 1
ATOM 806 O O . TYR A 1 98 ? 2.485 -4.383 8.653 1.00 93.56 98 TYR A O 1
ATOM 814 N N . ALA A 1 99 ? 2.112 -6.302 7.531 1.00 93.31 99 ALA A N 1
ATOM 815 C CA . ALA A 1 99 ? 0.834 -5.901 6.951 1.00 93.31 99 ALA A CA 1
ATOM 816 C C . ALA A 1 99 ? -0.222 -5.637 8.033 1.00 93.31 99 ALA A C 1
ATOM 818 O O . ALA A 1 99 ? -0.944 -4.651 7.954 1.00 93.31 99 ALA A O 1
ATOM 819 N N . ASP A 1 100 ? -0.264 -6.464 9.077 1.00 93.38 100 ASP A N 1
ATOM 820 C CA . ASP A 1 100 ? -1.169 -6.309 10.211 1.00 93.38 100 ASP A CA 1
ATOM 821 C C . ASP A 1 100 ? -0.953 -4.955 10.894 1.00 93.38 100 ASP A C 1
ATOM 823 O O . ASP A 1 100 ? -1.925 -4.226 11.092 1.00 93.38 100 ASP A O 1
ATOM 827 N N . LYS A 1 101 ? 0.299 -4.596 11.208 1.00 95.69 101 LYS A N 1
ATOM 828 C CA . LYS A 1 101 ? 0.621 -3.299 11.822 1.00 95.69 101 LYS A CA 1
ATOM 829 C C . LYS A 1 101 ? 0.282 -2.132 10.900 1.00 95.69 101 LYS A C 1
ATOM 831 O O . LYS A 1 101 ? -0.297 -1.150 11.350 1.00 95.69 101 LYS A O 1
ATOM 836 N N . PHE A 1 102 ? 0.592 -2.259 9.610 1.00 96.00 102 PHE A N 1
ATOM 837 C CA . PHE A 1 102 ? 0.227 -1.250 8.621 1.00 96.00 102 PHE A CA 1
ATOM 838 C C . PHE A 1 102 ? -1.289 -1.023 8.573 1.00 96.00 102 PHE A C 1
ATOM 840 O O . PHE A 1 102 ? -1.734 0.120 8.603 1.00 96.00 102 PHE A O 1
ATOM 847 N N . ILE A 1 103 ? -2.084 -2.096 8.530 1.00 96.00 103 ILE A N 1
ATOM 848 C CA . ILE A 1 103 ? -3.550 -2.024 8.490 1.00 96.00 103 ILE A CA 1
ATOM 849 C C . ILE A 1 103 ? -4.093 -1.368 9.760 1.00 96.00 103 ILE A C 1
ATOM 851 O O . ILE A 1 103 ? -4.985 -0.529 9.654 1.00 96.00 103 ILE A O 1
ATOM 855 N N . ASP A 1 104 ? -3.548 -1.694 10.935 1.00 95.50 104 ASP A N 1
ATOM 856 C CA . ASP A 1 104 ? -3.965 -1.065 12.194 1.00 95.50 104 ASP A CA 1
ATOM 857 C C . ASP A 1 104 ? -3.745 0.448 12.163 1.00 95.50 104 ASP A C 1
ATOM 859 O O . ASP A 1 104 ? -4.653 1.207 12.501 1.00 95.50 104 ASP A O 1
ATOM 863 N N . THR A 1 105 ? -2.576 0.906 11.711 1.00 95.06 105 THR A N 1
ATOM 864 C CA . THR A 1 105 ? -2.288 2.342 11.603 1.00 95.06 105 THR A CA 1
ATOM 865 C C . THR A 1 105 ? -3.113 3.001 10.488 1.00 95.06 105 THR A C 1
ATOM 867 O O . THR A 1 105 ? -3.600 4.120 10.634 1.00 95.06 105 THR A O 1
ATOM 870 N N . TYR A 1 106 ? -3.297 2.325 9.352 1.00 93.88 106 TYR A N 1
ATOM 871 C CA . TYR A 1 106 ? -3.973 2.890 8.185 1.00 93.88 106 TYR A CA 1
ATOM 872 C C . TYR A 1 106 ? -5.482 3.040 8.393 1.00 93.88 106 TYR A C 1
ATOM 874 O O . TYR A 1 106 ? -6.038 4.097 8.079 1.00 93.88 106 TYR A O 1
ATOM 882 N N . MET A 1 107 ? -6.133 2.005 8.928 1.00 93.31 107 MET A N 1
ATOM 883 C CA . MET A 1 107 ? -7.592 1.921 9.027 1.00 93.31 107 MET A CA 1
ATOM 884 C C . MET A 1 107 ? -8.173 2.709 10.195 1.00 93.31 107 MET A C 1
ATOM 886 O O . MET A 1 107 ? -9.317 3.152 10.100 1.00 93.31 107 MET A O 1
ATOM 890 N N . ASN A 1 108 ? -7.415 2.881 11.280 1.00 93.00 108 ASN A N 1
ATOM 891 C CA . ASN A 1 108 ? -7.861 3.671 12.419 1.00 93.00 108 ASN A CA 1
ATOM 892 C C . ASN A 1 108 ? -7.627 5.154 12.149 1.00 93.00 108 ASN A C 1
ATOM 894 O O . ASN A 1 108 ? -6.510 5.575 11.860 1.00 93.00 108 ASN A O 1
ATOM 898 N N . ILE A 1 109 ? -8.690 5.944 12.238 1.00 91.19 109 ILE A N 1
ATOM 899 C CA . ILE A 1 109 ? -8.685 7.390 12.050 1.00 91.19 109 ILE A CA 1
ATOM 900 C C . ILE A 1 109 ? -9.477 7.999 13.192 1.00 91.19 109 ILE A C 1
ATOM 902 O O . ILE A 1 109 ? -10.676 7.752 13.326 1.00 91.19 109 ILE A O 1
ATOM 906 N N . SER A 1 110 ? -8.786 8.813 13.977 1.00 88.69 110 SER A N 1
ATOM 907 C CA . SER A 1 110 ? -9.362 9.567 15.079 1.00 88.69 110 SER A CA 1
ATOM 908 C C . SER A 1 110 ? -9.786 10.965 14.638 1.00 88.69 110 SER A C 1
ATOM 910 O O . SER A 1 110 ? -9.333 11.470 13.611 1.00 88.69 110 SER A O 1
ATOM 912 N N . LYS A 1 111 ? -10.641 11.602 15.440 1.00 85.00 111 LYS A N 1
ATOM 913 C CA . LYS A 1 111 ? -10.960 13.030 15.317 1.00 85.00 111 LYS A CA 1
ATOM 914 C C . LYS A 1 111 ? -9.934 13.925 16.018 1.00 85.00 111 LYS A C 1
ATOM 916 O O . LYS A 1 111 ? -9.895 15.117 15.729 1.00 85.00 111 LYS A O 1
ATOM 921 N N . ASP A 1 112 ? -9.128 13.381 16.932 1.00 86.56 112 ASP A N 1
ATOM 922 C CA . ASP A 1 112 ? -8.091 14.153 17.620 1.00 86.56 112 ASP A CA 1
ATOM 923 C C . ASP A 1 112 ? -6.938 14.469 16.656 1.00 86.56 112 ASP A C 1
ATOM 925 O O . ASP A 1 112 ? -6.317 13.574 16.075 1.00 86.56 112 ASP A O 1
ATOM 929 N N . SER A 1 113 ? -6.622 15.758 16.508 1.00 85.88 113 SER A N 1
ATOM 930 C CA . SER A 1 113 ? -5.531 16.233 15.660 1.00 85.88 113 SER A CA 1
ATOM 931 C C . SER A 1 113 ? -4.178 15.638 16.060 1.00 85.88 113 SER A C 1
ATOM 933 O O . SER A 1 113 ? -3.370 15.320 15.191 1.00 85.88 113 SER A O 1
ATOM 935 N N . LYS A 1 114 ? -3.927 15.425 17.359 1.00 88.44 114 LYS A N 1
ATOM 936 C CA . LYS A 1 114 ? -2.660 14.848 17.842 1.00 88.44 114 LYS A CA 1
ATOM 937 C C . LYS A 1 114 ? -2.512 13.379 17.458 1.00 88.44 114 LYS A C 1
ATOM 939 O O . LYS A 1 114 ? -1.419 12.933 17.094 1.00 88.44 114 LYS A O 1
ATOM 944 N N . GLU A 1 115 ? -3.605 12.627 17.529 1.00 89.75 115 GLU A N 1
ATOM 945 C CA . GLU A 1 115 ? -3.636 11.224 17.114 1.00 89.75 115 GLU A CA 1
ATOM 946 C C . GLU A 1 115 ? -3.501 11.103 15.592 1.00 89.75 115 GLU A C 1
ATOM 948 O O . GLU A 1 115 ? -2.785 10.224 15.112 1.00 89.75 115 GLU A O 1
ATOM 953 N N . LEU A 1 116 ? -4.096 12.027 14.829 1.00 88.88 116 LEU A N 1
ATOM 954 C CA . LEU A 1 116 ? -3.934 12.098 13.374 1.00 88.88 116 LEU A CA 1
ATOM 955 C C . LEU A 1 116 ? -2.486 12.373 12.956 1.00 88.88 116 LEU A C 1
ATOM 957 O O . LEU A 1 116 ? -1.963 11.672 12.088 1.00 88.88 116 LEU A O 1
ATOM 961 N N . GLU A 1 117 ? -1.815 13.335 13.592 1.00 89.31 117 GLU A N 1
ATOM 962 C CA . GLU A 1 117 ? -0.398 13.614 13.333 1.00 89.31 117 GLU A CA 1
ATOM 963 C C . GLU A 1 117 ? 0.500 12.423 13.689 1.00 89.31 117 GLU A C 1
ATOM 965 O O . GLU A 1 117 ? 1.427 12.084 12.948 1.00 89.31 117 GLU 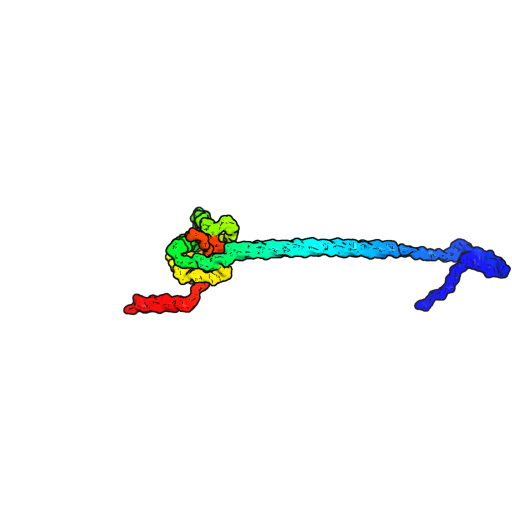A O 1
ATOM 970 N N . SER A 1 118 ? 0.235 11.774 14.825 1.00 91.94 118 SER A N 1
ATOM 971 C CA . SER A 1 118 ? 0.975 10.583 15.258 1.00 91.94 118 SER A CA 1
ATOM 972 C C . SER A 1 118 ? 0.807 9.440 14.262 1.00 91.94 118 SER A C 1
ATOM 974 O O . SER A 1 118 ? 1.795 8.867 13.801 1.00 91.94 118 SER A O 1
ATOM 976 N N . ARG A 1 119 ? -0.437 9.175 13.853 1.00 92.19 119 ARG A N 1
ATOM 977 C CA . ARG A 1 119 ? -0.774 8.196 12.820 1.00 92.19 119 ARG A CA 1
ATOM 978 C C . ARG A 1 119 ? -0.050 8.489 11.512 1.00 92.19 119 ARG A C 1
ATOM 980 O O . ARG A 1 119 ? 0.485 7.574 10.895 1.00 92.19 119 ARG A O 1
ATOM 987 N N . GLU A 1 120 ? -0.028 9.740 11.065 1.00 89.62 120 GLU A N 1
ATOM 988 C CA . GLU A 1 120 ? 0.633 10.107 9.813 1.00 89.62 120 GLU A CA 1
ATOM 989 C C . GLU A 1 120 ? 2.144 9.866 9.872 1.00 89.62 120 GLU A C 1
ATOM 991 O O . GLU A 1 120 ? 2.703 9.246 8.966 1.00 89.62 120 GLU A O 1
ATOM 996 N N . LYS A 1 121 ? 2.794 10.246 10.978 1.00 91.31 121 LYS A N 1
ATOM 997 C CA . LYS A 1 121 ? 4.216 9.954 11.218 1.00 91.31 121 LYS A CA 1
ATOM 998 C C . LYS A 1 121 ? 4.507 8.456 11.237 1.00 91.31 121 LYS A C 1
ATOM 1000 O O . LYS A 1 121 ? 5.564 8.034 10.772 1.00 91.31 121 LYS A O 1
ATOM 1005 N N . GLU A 1 122 ? 3.604 7.643 11.779 1.00 93.56 122 GLU A N 1
ATOM 1006 C CA . GLU A 1 122 ? 3.740 6.188 11.742 1.00 93.56 122 GLU A CA 1
ATOM 1007 C C . GLU A 1 122 ? 3.533 5.619 10.342 1.00 93.56 122 GLU A C 1
ATOM 1009 O O . GLU A 1 122 ? 4.330 4.786 9.915 1.00 93.56 122 GLU A O 1
ATOM 1014 N N . LEU A 1 123 ? 2.528 6.096 9.603 1.00 91.69 123 LEU A N 1
ATOM 1015 C CA . LEU A 1 123 ? 2.247 5.646 8.241 1.00 91.69 123 LEU A CA 1
ATOM 1016 C C . LEU A 1 123 ? 3.418 5.901 7.298 1.00 91.69 123 LEU A C 1
ATOM 1018 O O . LEU A 1 123 ? 3.759 5.019 6.515 1.00 91.69 123 LEU A O 1
ATOM 1022 N N . LEU A 1 124 ? 4.080 7.055 7.411 1.00 90.62 124 LEU A N 1
ATOM 1023 C CA . LEU A 1 124 ? 5.244 7.400 6.588 1.00 90.62 124 LEU A CA 1
ATOM 1024 C C . LEU A 1 124 ? 6.386 6.378 6.697 1.00 90.62 124 LEU A C 1
ATOM 1026 O O . LEU A 1 124 ? 7.119 6.196 5.733 1.00 90.62 124 LEU A O 1
ATOM 1030 N N . LYS A 1 125 ? 6.512 5.657 7.819 1.00 93.00 125 LYS A N 1
ATOM 1031 C CA . LYS A 1 125 ? 7.547 4.622 8.008 1.00 93.00 125 LYS A CA 1
ATOM 1032 C C . LYS A 1 125 ? 7.342 3.395 7.117 1.00 93.00 125 LYS A C 1
ATOM 1034 O O . LYS A 1 125 ? 8.280 2.625 6.924 1.00 93.00 125 LYS A O 1
ATOM 1039 N N . TYR A 1 126 ? 6.124 3.178 6.622 1.00 93.06 126 TYR A N 1
ATOM 1040 C CA . TYR A 1 126 ? 5.796 2.039 5.766 1.00 93.06 126 TYR A CA 1
ATOM 1041 C C . TYR A 1 126 ? 6.039 2.325 4.281 1.00 93.06 126 TYR A C 1
ATOM 1043 O O . TYR A 1 126 ? 6.167 1.379 3.504 1.00 93.06 126 TYR A O 1
ATOM 1051 N N . PHE A 1 127 ? 6.127 3.599 3.893 1.00 90.69 127 PHE A N 1
ATOM 1052 C CA . PHE A 1 127 ? 6.356 4.021 2.514 1.00 90.69 127 PHE A CA 1
ATOM 1053 C C . PHE A 1 127 ? 7.841 4.345 2.260 1.00 90.69 127 PHE A C 1
ATOM 1055 O O . PHE A 1 127 ? 8.580 4.671 3.192 1.00 90.69 127 PHE A O 1
ATOM 1062 N N . PRO A 1 128 ? 8.303 4.278 0.999 1.00 87.75 128 PRO A N 1
ATOM 1063 C CA . PRO A 1 128 ? 9.588 4.834 0.585 1.00 87.75 128 PRO A CA 1
ATOM 1064 C C . PRO A 1 128 ? 9.713 6.324 0.927 1.00 87.75 128 PRO A C 1
ATOM 1066 O O . PRO A 1 128 ? 8.731 7.063 0.896 1.00 87.75 128 PRO A O 1
ATOM 1069 N N . SER A 1 129 ? 10.931 6.792 1.199 1.00 83.38 129 SER A N 1
ATOM 1070 C CA . SER A 1 129 ? 11.190 8.193 1.566 1.00 83.38 129 SER A CA 1
ATOM 1071 C C . SER A 1 129 ? 10.867 9.200 0.456 1.00 83.38 129 SER A C 1
ATOM 1073 O O . SER A 1 129 ? 10.606 10.365 0.745 1.00 83.38 129 SER A O 1
ATOM 1075 N N . ASP A 1 130 ? 10.873 8.768 -0.806 1.00 81.50 130 ASP A N 1
ATOM 1076 C CA . ASP A 1 130 ? 10.507 9.561 -1.982 1.00 81.50 130 ASP A CA 1
ATOM 1077 C C . ASP A 1 130 ? 9.006 9.502 -2.317 1.00 81.50 130 ASP A C 1
ATOM 1079 O O . ASP A 1 130 ? 8.559 10.135 -3.279 1.00 81.50 130 ASP A O 1
ATOM 1083 N N . TYR A 1 131 ? 8.210 8.769 -1.533 1.00 81.31 131 TYR A N 1
ATOM 1084 C CA . TYR A 1 131 ? 6.793 8.577 -1.800 1.00 81.31 131 TYR A CA 1
ATOM 1085 C C . TYR A 1 131 ? 5.971 9.835 -1.491 1.00 81.31 131 TYR A C 1
ATOM 1087 O O . TYR A 1 131 ? 5.897 10.305 -0.355 1.00 81.31 131 TYR A O 1
ATOM 1095 N N . LYS A 1 132 ? 5.286 10.355 -2.515 1.00 78.44 132 LYS A N 1
ATOM 1096 C CA . LYS A 1 132 ? 4.334 11.462 -2.372 1.00 78.44 132 LYS A CA 1
ATOM 1097 C C . LYS A 1 132 ? 2.937 10.905 -2.132 1.00 78.44 132 LYS A C 1
ATOM 1099 O O . LYS A 1 132 ? 2.277 10.444 -3.061 1.00 78.44 132 LYS A O 1
ATOM 1104 N N . LYS A 1 133 ? 2.497 10.951 -0.877 1.00 73.94 133 LYS A N 1
ATOM 1105 C CA . LYS A 1 133 ? 1.147 10.544 -0.482 1.00 73.94 133 LYS A CA 1
ATOM 1106 C C . LYS A 1 133 ? 0.096 11.499 -1.087 1.00 73.94 133 LYS A C 1
ATOM 1108 O O . LYS A 1 133 ? 0.341 12.703 -1.123 1.00 73.94 133 LYS A O 1
ATOM 1113 N N . PRO A 1 134 ? -1.062 10.989 -1.541 1.00 77.69 134 PRO A N 1
ATOM 1114 C CA . PRO A 1 134 ? -2.192 11.832 -1.925 1.00 77.69 134 PRO A CA 1
ATOM 1115 C C . PRO A 1 134 ? -2.838 12.513 -0.706 1.00 77.69 134 PRO A C 1
ATOM 1117 O O . PRO A 1 134 ? -2.894 11.932 0.381 1.00 77.69 134 PRO A O 1
ATOM 1120 N N . ASP A 1 135 ? -3.382 13.715 -0.904 1.00 74.25 135 ASP A N 1
ATOM 1121 C CA . ASP A 1 135 ? -4.130 14.427 0.136 1.00 74.25 135 ASP A CA 1
ATOM 1122 C C . ASP A 1 135 ? -5.420 13.670 0.480 1.00 74.25 135 ASP A C 1
ATOM 1124 O O . ASP A 1 135 ? -6.336 13.537 -0.335 1.00 74.25 135 ASP A O 1
ATOM 1128 N N . GLU A 1 136 ? -5.499 13.165 1.710 1.00 72.00 136 GLU A N 1
ATOM 1129 C CA . GLU A 1 136 ? -6.670 12.457 2.219 1.00 72.00 136 GLU A CA 1
ATOM 1130 C C . GLU A 1 136 ? -7.549 13.449 2.997 1.00 72.00 136 GLU A C 1
ATOM 1132 O O . GLU A 1 136 ? -7.108 14.049 3.976 1.00 72.00 136 GLU A O 1
ATOM 1137 N N . LYS A 1 137 ? -8.805 13.645 2.576 1.00 67.50 137 LYS A N 1
ATOM 1138 C CA . LYS A 1 137 ? -9.769 14.474 3.319 1.00 67.50 137 LYS A CA 1
ATOM 1139 C C . LYS A 1 137 ? -10.345 13.662 4.476 1.00 67.50 137 LYS A C 1
ATOM 1141 O O . LYS A 1 137 ? -11.272 12.883 4.274 1.00 67.50 137 LYS A O 1
ATOM 1146 N N . ILE A 1 138 ? -9.775 13.826 5.669 1.00 69.31 138 ILE A N 1
ATOM 1147 C CA . ILE A 1 138 ? -10.120 13.017 6.852 1.00 69.31 138 ILE A CA 1
ATOM 1148 C C . ILE A 1 138 ? -10.844 13.802 7.960 1.00 69.31 138 ILE A C 1
ATOM 1150 O O . ILE A 1 138 ? -11.191 13.223 8.983 1.00 69.31 138 ILE A O 1
ATOM 1154 N N . SER A 1 139 ? -11.105 15.100 7.762 1.00 62.03 139 SER A N 1
ATOM 1155 C CA . SER A 1 139 ? -11.566 16.028 8.812 1.00 62.03 139 SER A CA 1
ATOM 1156 C C . SER A 1 139 ? -12.889 15.654 9.485 1.00 62.03 139 SER A C 1
ATOM 1158 O O . SER A 1 139 ? -13.068 15.939 10.664 1.00 62.03 139 SER A O 1
ATOM 1160 N N . ASP A 1 140 ? -13.806 15.005 8.765 1.00 67.94 140 ASP A N 1
ATOM 1161 C CA . ASP A 1 140 ? -15.191 14.809 9.224 1.00 67.94 140 ASP A CA 1
ATOM 1162 C C . ASP A 1 140 ? -15.562 13.336 9.438 1.00 67.94 140 ASP A C 1
ATOM 1164 O O . ASP A 1 140 ? -16.740 12.984 9.550 1.00 67.94 140 ASP A O 1
ATOM 1168 N N . THR A 1 141 ? -14.577 12.437 9.437 1.00 76.94 141 THR A N 1
ATOM 1169 C CA . THR A 1 141 ? -14.826 10.992 9.444 1.00 76.94 141 THR A CA 1
ATOM 1170 C C . THR A 1 141 ? -13.903 10.284 10.417 1.00 76.94 141 THR A C 1
ATOM 1172 O O . THR A 1 141 ? -12.695 10.246 10.221 1.00 76.94 141 THR A O 1
ATOM 1175 N N . GLU A 1 142 ? -14.488 9.661 11.433 1.00 88.38 142 GLU A N 1
ATOM 1176 C CA . GLU A 1 142 ? -13.775 8.742 12.320 1.00 88.38 142 GLU A CA 1
ATOM 1177 C C . GLU A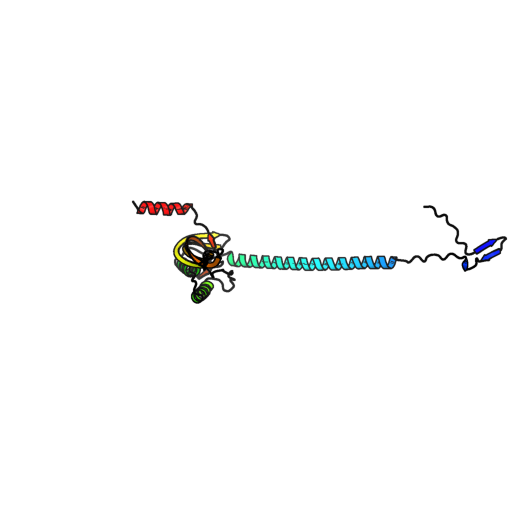 1 142 ? -13.904 7.322 11.762 1.00 88.38 142 GLU A C 1
ATOM 1179 O O . GLU A 1 142 ? -14.995 6.919 11.342 1.00 88.38 142 GLU A O 1
ATOM 1184 N N . ARG A 1 143 ? -12.810 6.558 11.757 1.00 91.25 143 ARG A N 1
ATOM 1185 C CA . ARG A 1 143 ? -12.820 5.141 11.379 1.00 91.25 143 ARG A CA 1
ATOM 1186 C C . ARG A 1 143 ? -12.195 4.310 12.483 1.00 91.25 143 ARG A C 1
ATOM 1188 O O . ARG A 1 143 ? -11.095 4.614 12.937 1.00 91.25 143 ARG A O 1
ATOM 1195 N N . LYS A 1 144 ? -12.866 3.231 12.870 1.00 93.50 144 LYS A N 1
ATOM 1196 C CA . LYS A 1 144 ? -12.357 2.271 13.848 1.00 93.50 144 LYS A CA 1
ATOM 1197 C C . LYS A 1 144 ? -12.331 0.879 13.243 1.00 93.50 144 LYS A C 1
ATOM 1199 O O . LYS A 1 144 ? -13.373 0.354 12.859 1.00 93.50 144 LYS A O 1
ATOM 1204 N N . LEU A 1 145 ? -11.147 0.283 13.173 1.00 94.88 145 LEU A N 1
ATOM 1205 C CA . LEU A 1 145 ? -10.975 -1.094 12.736 1.00 94.88 145 LEU A CA 1
ATOM 1206 C C . LEU A 1 145 ? -11.511 -2.047 13.812 1.00 94.88 145 LEU A C 1
ATOM 1208 O O . LEU A 1 145 ? -11.079 -2.000 14.961 1.00 94.88 145 LEU A O 1
ATOM 1212 N N . ASN A 1 146 ? -12.436 -2.922 13.426 1.00 92.44 146 ASN A N 1
ATOM 1213 C CA . ASN A 1 146 ? -13.015 -3.937 14.305 1.00 92.44 146 ASN A CA 1
ATOM 1214 C C . ASN A 1 146 ? -12.298 -5.278 14.139 1.00 92.44 146 ASN A C 1
ATOM 1216 O O . ASN A 1 146 ? -11.949 -5.930 15.119 1.00 92.44 146 ASN A O 1
ATOM 1220 N N . SER A 1 147 ? -12.078 -5.696 12.890 1.00 90.19 147 SER A N 1
ATOM 1221 C CA . SER A 1 147 ? -11.364 -6.931 12.574 1.00 90.19 147 SER A CA 1
ATOM 1222 C C . SER A 1 147 ? -10.638 -6.831 11.239 1.00 90.19 147 SER A C 1
ATOM 1224 O O . SER A 1 147 ? -11.039 -6.090 10.340 1.00 90.19 147 SER A O 1
ATOM 1226 N N . LYS A 1 148 ? -9.583 -7.630 11.096 1.00 92.62 148 LYS A N 1
ATOM 1227 C CA . LYS A 1 148 ? -8.850 -7.817 9.846 1.00 92.62 148 LYS A CA 1
ATOM 1228 C C . LYS A 1 148 ? -8.535 -9.294 9.665 1.00 92.62 148 LYS A C 1
ATOM 1230 O O . LYS A 1 148 ? -8.179 -9.976 10.623 1.00 92.62 148 LYS A O 1
ATOM 1235 N N . GLU A 1 149 ? -8.643 -9.772 8.441 1.00 86.56 149 GLU A N 1
ATOM 1236 C CA . GLU A 1 149 ? -8.349 -11.154 8.093 1.00 86.56 149 GLU A CA 1
ATOM 1237 C C . GLU A 1 149 ? -7.557 -11.186 6.793 1.00 86.56 149 GLU A C 1
ATOM 1239 O O . GLU A 1 149 ? -7.896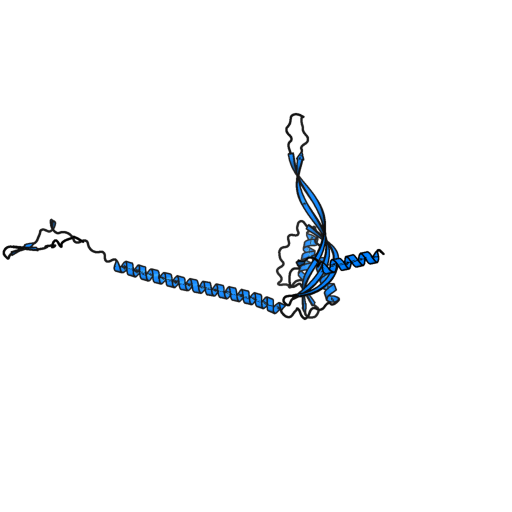 -10.502 5.827 1.00 86.56 149 GLU A O 1
ATOM 1244 N N . PHE A 1 150 ? -6.481 -11.968 6.769 1.00 86.31 150 PHE A N 1
ATOM 1245 C CA . PHE A 1 150 ? -5.719 -12.175 5.547 1.00 86.31 150 PHE A CA 1
ATOM 1246 C C . PHE A 1 150 ? -6.588 -12.914 4.526 1.00 86.31 150 PHE A C 1
ATOM 1248 O O . PHE A 1 150 ? -7.137 -13.968 4.830 1.00 86.31 150 PHE A O 1
ATOM 1255 N N . TYR A 1 151 ? -6.678 -12.380 3.311 1.00 84.12 151 TYR A N 1
ATOM 1256 C CA . TYR A 1 151 ? -7.478 -12.968 2.244 1.00 84.12 151 TYR A CA 1
ATOM 1257 C C . TYR A 1 151 ? -6.613 -13.746 1.256 1.00 84.12 151 TYR A C 1
ATOM 1259 O O . TYR A 1 151 ? -6.781 -14.950 1.077 1.00 84.12 151 TYR A O 1
ATOM 1267 N N . ASN A 1 152 ? -5.695 -13.053 0.579 1.00 83.50 152 ASN A N 1
ATOM 1268 C CA . ASN A 1 152 ? -4.835 -13.651 -0.438 1.00 83.50 152 ASN A CA 1
ATOM 1269 C C . ASN A 1 152 ? -3.644 -12.737 -0.769 1.00 83.50 152 ASN A C 1
ATOM 1271 O O . ASN A 1 152 ? -3.623 -11.559 -0.416 1.00 83.50 152 ASN A O 1
ATOM 1275 N N . ILE A 1 153 ? -2.676 -13.262 -1.515 1.00 87.12 153 ILE A N 1
ATOM 1276 C CA . ILE A 1 153 ? -1.647 -12.493 -2.210 1.00 87.12 153 ILE A CA 1
ATOM 1277 C C . ILE A 1 153 ? -1.901 -12.613 -3.713 1.00 87.12 153 ILE A C 1
ATOM 1279 O O . ILE A 1 153 ? -1.916 -13.711 -4.269 1.00 87.12 153 ILE A O 1
ATOM 1283 N N . LYS A 1 154 ? -2.083 -11.478 -4.387 1.00 85.75 154 LYS A N 1
ATOM 1284 C CA . LYS A 1 154 ? -2.194 -11.401 -5.845 1.00 85.75 154 LYS A CA 1
ATOM 1285 C C . LYS A 1 154 ? -0.914 -10.855 -6.450 1.00 85.75 154 LYS A C 1
ATOM 1287 O O . LYS A 1 154 ? -0.265 -9.985 -5.880 1.00 85.75 154 LYS A O 1
ATOM 1292 N N . ARG A 1 155 ? -0.589 -11.335 -7.646 1.00 84.12 155 ARG A N 1
ATOM 1293 C CA . ARG A 1 155 ? 0.467 -10.772 -8.487 1.00 84.12 155 ARG A CA 1
ATOM 1294 C C . ARG A 1 155 ? -0.198 -10.104 -9.677 1.00 84.12 155 ARG A C 1
ATOM 1296 O O . ARG A 1 155 ? -0.939 -10.764 -10.402 1.00 84.12 155 ARG A O 1
ATOM 1303 N N . LYS A 1 156 ? 0.021 -8.806 -9.849 1.00 75.75 156 LYS A N 1
ATOM 1304 C CA . LYS A 1 156 ? -0.522 -8.034 -10.968 1.00 75.75 156 LYS A CA 1
ATOM 1305 C C . LYS A 1 156 ? 0.524 -7.022 -11.406 1.00 75.75 156 LYS A C 1
ATOM 1307 O O . LYS A 1 156 ? 1.147 -6.409 -10.550 1.00 75.75 156 LYS A O 1
ATOM 1312 N N . ASP A 1 157 ? 0.746 -6.892 -12.711 1.00 70.94 157 ASP A N 1
ATOM 1313 C CA . ASP A 1 157 ? 1.640 -5.876 -13.285 1.00 70.94 157 ASP A CA 1
ATOM 1314 C C . ASP A 1 157 ? 3.050 -5.872 -12.656 1.00 70.94 157 ASP A C 1
ATOM 1316 O O . ASP A 1 157 ? 3.639 -4.827 -12.401 1.00 70.94 157 ASP A O 1
ATOM 1320 N N . LYS A 1 158 ? 3.588 -7.071 -12.371 1.00 70.69 158 LYS A N 1
ATOM 1321 C CA . LYS A 1 158 ? 4.881 -7.295 -11.688 1.00 70.69 158 LYS A CA 1
ATOM 1322 C C . LYS A 1 158 ? 4.973 -6.727 -10.255 1.00 70.69 158 LYS A C 1
ATOM 1324 O O . LYS A 1 158 ? 6.047 -6.734 -9.659 1.00 70.69 158 LYS A O 1
ATOM 1329 N N . GLN A 1 159 ? 3.842 -6.366 -9.651 1.00 75.44 159 GLN A N 1
ATOM 1330 C CA . GLN A 1 159 ? 3.710 -6.039 -8.233 1.00 75.44 159 GLN A CA 1
ATOM 1331 C C . GLN A 1 159 ? 3.052 -7.174 -7.442 1.00 75.44 159 GLN A C 1
ATOM 1333 O O . GLN A 1 159 ? 2.191 -7.907 -7.942 1.00 75.44 159 GLN A O 1
ATOM 1338 N N . THR A 1 160 ? 3.438 -7.283 -6.171 1.00 87.38 160 THR A N 1
ATOM 1339 C CA . THR A 1 160 ? 2.765 -8.144 -5.199 1.00 87.38 160 THR A CA 1
ATOM 1340 C C . THR A 1 160 ? 1.757 -7.312 -4.416 1.00 87.38 160 THR A C 1
ATOM 1342 O O . THR A 1 160 ? 2.111 -6.329 -3.773 1.00 87.38 160 THR A O 1
ATOM 1345 N N . ILE A 1 161 ? 0.496 -7.728 -4.442 1.00 90.81 161 ILE A N 1
ATOM 1346 C CA . ILE A 1 161 ? -0.604 -7.099 -3.720 1.00 90.81 161 ILE A CA 1
ATOM 1347 C C . ILE A 1 161 ? -1.059 -8.048 -2.622 1.00 90.81 161 ILE A C 1
ATOM 1349 O O . ILE A 1 161 ? -1.561 -9.141 -2.897 1.00 90.81 161 ILE A O 1
ATOM 1353 N N . ILE A 1 162 ? -0.925 -7.614 -1.375 1.00 91.81 162 ILE A N 1
ATOM 1354 C CA . ILE A 1 162 ? -1.483 -8.330 -0.232 1.00 91.81 162 ILE A CA 1
ATOM 1355 C C . ILE A 1 162 ? -2.914 -7.864 -0.027 1.00 91.81 162 ILE A C 1
ATOM 1357 O O . ILE A 1 162 ? -3.188 -6.666 0.001 1.00 91.81 162 ILE A O 1
ATOM 1361 N N . GLN A 1 163 ? -3.828 -8.816 0.098 1.00 90.88 163 GLN A N 1
ATOM 1362 C CA . GLN A 1 163 ? -5.246 -8.554 0.258 1.00 90.88 163 GLN A CA 1
ATOM 1363 C C . GLN A 1 163 ? -5.701 -8.973 1.651 1.00 90.88 163 GLN A C 1
ATOM 1365 O O . GLN A 1 163 ? -5.426 -10.092 2.090 1.00 90.88 163 GLN A O 1
ATOM 1370 N N . TYR A 1 164 ? -6.432 -8.087 2.317 1.00 92.31 164 TYR A N 1
ATOM 1371 C CA . TYR A 1 164 ? -7.076 -8.351 3.600 1.00 92.31 164 TYR A CA 1
ATOM 1372 C C . TYR A 1 164 ? -8.559 -8.017 3.515 1.00 92.31 164 TYR A C 1
ATOM 1374 O O . TYR A 1 164 ? -8.943 -7.050 2.865 1.00 92.31 164 TYR A O 1
ATOM 1382 N N . ILE A 1 165 ? -9.389 -8.790 4.202 1.00 89.06 165 ILE A N 1
ATOM 1383 C CA . ILE A 1 165 ? -10.756 -8.393 4.524 1.00 89.06 165 ILE A CA 1
ATOM 1384 C C . ILE A 1 165 ? -10.681 -7.533 5.782 1.00 89.06 165 ILE A C 1
ATOM 1386 O O . ILE A 1 165 ? -10.130 -7.963 6.795 1.00 89.06 165 ILE A O 1
ATOM 1390 N N . VAL A 1 166 ? -11.222 -6.320 5.721 1.00 93.38 166 VAL A N 1
ATOM 1391 C CA . VAL A 1 166 ? -11.295 -5.403 6.860 1.00 93.38 166 VAL A CA 1
ATOM 1392 C C . VAL A 1 166 ? -12.750 -5.119 7.205 1.00 93.38 166 VAL A C 1
ATOM 1394 O O . VAL A 1 166 ? -13.542 -4.743 6.339 1.00 93.38 166 VAL A O 1
ATOM 1397 N N . ASN A 1 167 ? -13.086 -5.277 8.484 1.00 91.12 167 ASN A N 1
ATOM 1398 C CA . ASN A 1 167 ? -14.340 -4.814 9.060 1.00 91.12 167 ASN A CA 1
ATOM 1399 C C . ASN A 1 167 ? -14.060 -3.581 9.914 1.00 91.12 167 ASN A C 1
ATOM 1401 O O . ASN A 1 167 ? -13.245 -3.648 10.837 1.00 91.12 167 ASN A O 1
ATOM 1405 N N . TYR A 1 168 ? -14.720 -2.468 9.626 1.00 92.88 168 TYR A N 1
ATOM 1406 C CA . TYR A 1 168 ? -14.527 -1.231 10.371 1.00 92.88 168 TYR A CA 1
ATOM 1407 C C . TYR A 1 168 ? -15.815 -0.426 10.466 1.00 92.88 168 TYR A C 1
ATOM 1409 O O . TYR A 1 168 ? -16.686 -0.486 9.596 1.00 92.88 168 TYR A O 1
ATOM 1417 N N . ASP A 1 169 ? -15.911 0.349 11.536 1.00 91.00 169 ASP A N 1
ATOM 1418 C CA . ASP A 1 169 ? -16.984 1.303 11.746 1.00 91.00 169 ASP A CA 1
ATOM 1419 C C . ASP A 1 169 ? -16.551 2.681 11.260 1.00 91.00 169 ASP A C 1
ATOM 1421 O O . ASP A 1 169 ? -15.438 3.128 11.537 1.00 91.00 169 ASP A O 1
ATOM 1425 N N . VAL A 1 170 ? -17.450 3.365 10.562 1.00 88.88 170 VAL A N 1
ATOM 1426 C CA . VAL A 1 170 ? -17.289 4.754 10.141 1.00 88.88 170 VAL A CA 1
ATOM 1427 C C . VAL A 1 170 ? -18.316 5.602 10.876 1.00 88.88 170 VAL A C 1
ATOM 1429 O O . VAL A 1 170 ? -19.518 5.368 10.724 1.00 88.88 170 VAL A O 1
ATOM 1432 N N . ASN A 1 171 ? -17.858 6.591 11.646 1.00 85.44 171 ASN A N 1
ATOM 1433 C CA . ASN A 1 171 ? -18.729 7.612 12.224 1.00 85.44 171 ASN A CA 1
ATOM 1434 C C . ASN A 1 171 ? -18.653 8.867 11.353 1.00 85.44 171 ASN A C 1
ATOM 1436 O O . ASN A 1 171 ? -17.625 9.548 11.308 1.00 85.44 171 ASN A O 1
ATOM 1440 N N . ILE A 1 172 ? -19.752 9.167 10.667 1.00 76.06 172 ILE A N 1
ATOM 1441 C CA . ILE A 1 172 ? -19.894 10.345 9.811 1.00 76.06 172 ILE A CA 1
ATOM 1442 C C . ILE A 1 172 ? -20.686 11.394 10.590 1.00 76.06 172 ILE A C 1
ATOM 1444 O O . ILE A 1 172 ? -21.789 11.107 11.068 1.00 76.06 172 ILE A O 1
ATOM 1448 N N . THR A 1 173 ? -20.133 12.600 10.718 1.00 68.69 173 THR A N 1
ATOM 1449 C CA . THR A 1 173 ? -20.874 13.759 11.228 1.00 68.69 173 THR A CA 1
ATOM 1450 C C . THR A 1 173 ? -21.501 14.493 10.041 1.00 68.69 173 THR A C 1
ATOM 1452 O O . THR A 1 173 ? -20.815 15.207 9.316 1.00 68.69 173 THR A O 1
ATOM 1455 N N . GLU A 1 174 ? -22.805 14.326 9.820 1.00 63.94 174 GLU A N 1
ATOM 1456 C CA . GLU A 1 174 ? -23.538 15.109 8.820 1.00 63.94 174 GLU A CA 1
ATOM 1457 C C . GLU A 1 174 ? -24.077 16.391 9.467 1.00 63.94 174 GLU A C 1
ATOM 1459 O O . GLU A 1 174 ? -24.820 16.337 10.450 1.00 63.94 174 GLU A O 1
ATOM 1464 N N . LYS A 1 175 ? -23.735 17.554 8.901 1.00 57.31 175 LYS A N 1
ATOM 1465 C CA . LYS A 1 175 ? -24.358 18.834 9.263 1.00 57.31 175 LYS A CA 1
ATOM 1466 C C . LYS A 1 175 ? -25.646 18.987 8.458 1.00 57.31 175 LYS A C 1
ATOM 1468 O O . LYS A 1 175 ? -25.591 19.096 7.234 1.00 57.31 175 LYS A O 1
ATOM 1473 N N . LYS A 1 176 ? -26.803 18.979 9.123 1.00 52.25 176 LYS A N 1
ATOM 1474 C CA . LYS A 1 176 ? -28.098 19.286 8.501 1.00 52.25 176 LYS A CA 1
ATOM 1475 C C . LYS A 1 176 ? -28.609 20.631 8.993 1.00 52.25 176 LYS A C 1
ATOM 1477 O O . LYS A 1 176 ? -28.665 20.885 10.190 1.00 52.25 176 LYS A O 1
ATOM 1482 N N . GLU A 1 177 ? -29.033 21.474 8.063 1.00 49.28 177 GLU A N 1
ATOM 1483 C CA . GLU A 1 177 ? -29.778 22.690 8.380 1.00 49.28 177 GLU A CA 1
ATOM 1484 C C . GLU A 1 177 ? -31.253 22.332 8.602 1.00 49.28 177 GLU A C 1
ATOM 1486 O O . GLU A 1 177 ? -31.937 21.857 7.693 1.00 49.28 177 GLU A O 1
ATOM 1491 N N . VAL A 1 178 ? -31.753 22.536 9.820 1.00 54.00 178 VAL A N 1
ATOM 1492 C CA . VAL A 1 178 ? -33.149 22.302 10.197 1.00 54.00 178 VAL A CA 1
ATOM 1493 C C . VAL A 1 178 ? -33.814 23.647 10.479 1.00 54.00 178 VAL A C 1
ATOM 1495 O O . VAL A 1 178 ? -33.335 24.443 11.284 1.00 54.00 178 VAL A O 1
ATOM 1498 N N . LYS A 1 179 ? -34.942 23.919 9.816 1.00 46.88 179 LYS A N 1
ATOM 1499 C CA . LYS A 1 179 ? -35.761 25.110 10.083 1.00 46.88 179 LYS A CA 1
ATOM 1500 C C . LYS A 1 179 ? -36.636 24.857 11.310 1.00 46.88 179 LYS A C 1
ATOM 1502 O O . LYS A 1 179 ? -37.534 24.020 11.259 1.00 46.88 179 LYS A O 1
ATOM 1507 N N . VAL A 1 180 ? -36.409 25.590 12.394 1.00 53.03 180 VAL A N 1
ATOM 1508 C CA . VAL A 1 180 ? -37.187 25.502 13.637 1.00 53.03 180 VAL A CA 1
ATOM 1509 C C . VAL A 1 180 ? -38.126 26.709 13.735 1.00 53.03 180 VAL A C 1
ATOM 1511 O O . VAL A 1 180 ? -37.710 27.847 13.521 1.00 53.03 180 VAL A O 1
ATOM 1514 N N . LYS A 1 181 ? -39.408 26.474 14.049 1.00 46.53 181 LYS A N 1
ATOM 1515 C CA . LYS A 1 181 ? -40.395 27.545 14.280 1.00 46.53 181 LYS A CA 1
ATOM 1516 C C . LYS A 1 181 ? -40.071 28.310 15.568 1.00 46.53 181 LYS A C 1
ATOM 1518 O O . LYS A 1 181 ? -39.912 27.695 16.624 1.00 46.53 181 LYS A O 1
ATOM 1523 N N . LYS A 1 182 ? -40.049 29.643 15.508 1.00 48.56 182 LYS A N 1
ATOM 1524 C CA . LYS A 1 182 ? -40.015 30.501 16.705 1.00 48.56 182 LYS A CA 1
ATOM 1525 C C . LYS A 1 182 ? -41.328 30.386 17.491 1.00 48.56 182 LYS A C 1
ATOM 1527 O O . LYS A 1 182 ? -42.403 30.249 16.908 1.00 48.56 182 LYS A O 1
ATOM 1532 N N . LYS A 1 183 ? -41.260 30.477 18.827 1.00 46.53 183 LYS A N 1
ATOM 1533 C CA . LYS A 1 183 ? -42.458 30.618 19.679 1.00 46.53 183 LYS A CA 1
ATOM 1534 C C . LYS A 1 183 ? -43.131 31.968 19.391 1.00 46.53 183 LYS A C 1
ATOM 1536 O O . LYS A 1 183 ? -42.478 33.004 19.494 1.00 46.53 183 LYS A O 1
ATOM 1541 N N . LYS A 1 184 ? -44.427 31.944 19.053 1.00 43.06 184 LYS A N 1
ATOM 1542 C CA . LYS A 1 184 ? -45.246 33.142 18.794 1.00 43.06 184 LYS A CA 1
ATOM 1543 C C . LYS A 1 184 ? -45.317 34.036 20.035 1.00 43.06 184 LYS A C 1
ATOM 1545 O O . LYS A 1 184 ? -45.545 33.533 21.133 1.00 43.06 184 LYS A O 1
ATOM 1550 N N . LYS A 1 185 ? -45.160 35.352 19.853 1.00 48.44 185 LYS A N 1
ATOM 1551 C CA . LYS A 1 185 ? -45.411 36.359 20.901 1.00 48.44 185 LYS A CA 1
ATOM 1552 C C . LYS A 1 185 ? -46.882 36.811 20.955 1.00 48.44 185 LYS A C 1
ATOM 1554 O O . LYS A 1 185 ? -47.283 37.363 21.971 1.00 48.44 185 LYS A O 1
ATOM 1559 N N . SER A 1 186 ? -47.685 36.547 19.917 1.00 45.81 186 SER A N 1
ATOM 1560 C CA . SER A 1 186 ? -49.134 36.803 19.881 1.00 45.81 186 SER A CA 1
ATOM 1561 C C . SER A 1 186 ? -49.837 35.951 18.810 1.00 45.81 186 SER A C 1
ATOM 1563 O O . SER A 1 186 ? -49.209 35.488 17.857 1.00 45.81 186 SER A O 1
ATOM 1565 N N . GLU A 1 187 ? -51.148 35.737 18.948 1.00 53.06 187 GLU A N 1
ATOM 1566 C CA . GLU A 1 187 ? -51.968 34.847 18.105 1.00 53.06 187 GLU A CA 1
ATOM 1567 C C . GLU A 1 187 ? -52.210 35.389 16.675 1.00 53.06 187 GLU A C 1
ATOM 1569 O O . GLU A 1 187 ? -52.613 34.640 15.787 1.00 53.06 187 GLU A O 1
ATOM 1574 N N . LYS A 1 188 ? -51.882 36.668 16.418 1.00 49.50 188 LYS A N 1
ATOM 1575 C CA . LYS A 1 188 ? -52.021 37.343 15.108 1.00 49.50 188 LYS A CA 1
ATOM 1576 C C . LYS A 1 188 ? -50.759 37.371 14.226 1.00 49.50 188 LYS A C 1
ATOM 1578 O O . LYS A 1 188 ? -50.852 37.836 13.091 1.00 49.50 188 LYS A O 1
ATOM 1583 N N . ASP A 1 189 ? -49.613 36.870 14.688 1.00 52.34 189 ASP A N 1
ATOM 1584 C CA . ASP A 1 189 ? -48.360 36.933 13.916 1.00 52.34 189 ASP A CA 1
ATOM 1585 C C . ASP A 1 189 ? -48.167 35.734 12.961 1.00 52.34 189 ASP A C 1
ATOM 1587 O O . ASP A 1 189 ? -48.500 34.585 13.283 1.00 52.34 189 ASP A O 1
ATOM 1591 N N . LYS A 1 190 ? -47.595 36.004 11.773 1.00 47.75 190 LYS A N 1
ATOM 1592 C CA . LYS A 1 190 ? -47.175 34.987 10.787 1.00 47.75 190 LYS A CA 1
ATOM 1593 C C . LYS A 1 190 ? -46.029 34.132 11.342 1.00 47.75 190 LYS A C 1
ATOM 1595 O O . LYS A 1 190 ? -45.153 34.636 12.037 1.00 47.75 190 LYS A O 1
ATOM 1600 N N . ASP A 1 191 ? -46.025 32.844 10.995 1.00 49.50 191 ASP A N 1
ATOM 1601 C CA . ASP A 1 191 ? -44.986 31.897 11.415 1.00 49.50 191 ASP A CA 1
ATOM 1602 C C . ASP A 1 191 ? -43.596 32.332 10.900 1.00 49.50 191 ASP A C 1
ATOM 1604 O O . ASP A 1 191 ? -43.356 32.360 9.692 1.00 49.50 191 ASP A O 1
ATOM 1608 N N . GLU A 1 192 ? -42.675 32.642 11.817 1.00 46.56 192 GLU A N 1
ATOM 1609 C CA . GLU A 1 192 ? -41.270 32.953 11.524 1.00 46.56 192 GLU A CA 1
ATOM 1610 C C . GLU A 1 192 ? -40.390 31.721 11.828 1.00 46.56 192 GLU A C 1
ATOM 1612 O O . GLU A 1 192 ? -40.533 31.073 12.873 1.00 46.56 192 GLU A O 1
ATOM 1617 N N . TYR A 1 193 ? -39.495 31.365 10.901 1.00 50.69 193 TYR A N 1
ATOM 1618 C CA . TYR A 1 193 ? -38.640 30.174 10.981 1.00 50.69 193 TYR A CA 1
ATOM 1619 C C . TYR A 1 193 ? -37.169 30.587 11.106 1.00 50.69 193 TYR A C 1
ATOM 1621 O O . TYR A 1 193 ? -36.689 31.380 10.300 1.00 50.69 193 TYR A O 1
ATOM 1629 N N . GLU A 1 194 ? -36.440 30.014 12.066 1.00 51.50 194 GLU A N 1
ATOM 1630 C CA . GLU A 1 194 ? -34.981 30.149 12.186 1.00 51.50 194 GLU A CA 1
ATOM 1631 C C . GLU A 1 194 ? -34.281 28.885 11.680 1.00 51.50 194 GLU A C 1
ATOM 1633 O O . GLU A 1 194 ? -34.694 27.766 11.985 1.00 51.50 194 GLU A O 1
ATOM 1638 N N . THR A 1 195 ? -33.202 29.049 10.918 1.00 45.00 195 THR A N 1
ATOM 1639 C CA . THR A 1 195 ? -32.345 27.939 10.487 1.00 45.00 195 THR A CA 1
ATOM 1640 C C . THR A 1 195 ? -31.377 27.592 11.620 1.00 45.00 195 THR A C 1
ATOM 1642 O O . THR A 1 195 ? -30.543 28.416 11.988 1.00 45.00 195 THR A O 1
ATOM 1645 N N . LYS A 1 196 ? -31.478 26.387 12.190 1.00 54.84 196 LYS A N 1
ATOM 1646 C CA . LYS A 1 196 ? -30.499 25.833 13.137 1.00 54.84 196 LYS A CA 1
ATOM 1647 C C . LYS A 1 196 ? -29.708 24.717 12.464 1.00 54.84 196 LYS A C 1
ATOM 1649 O O . LYS A 1 196 ? -30.283 23.861 11.800 1.00 54.84 196 LYS A O 1
ATOM 1654 N N . THR A 1 197 ? -28.396 24.710 12.653 1.00 50.03 197 THR A N 1
ATOM 1655 C CA . THR A 1 197 ? -27.532 23.613 12.201 1.00 50.03 197 THR A CA 1
ATOM 1656 C C . THR A 1 197 ? -27.546 22.513 13.259 1.00 50.03 197 THR A C 1
ATOM 1658 O O . THR A 1 197 ? -27.080 22.732 14.375 1.00 50.03 197 THR A O 1
ATOM 1661 N N . GLU A 1 198 ? -28.090 21.343 12.929 1.00 56.50 198 GLU A N 1
ATOM 1662 C CA . GLU A 1 198 ? -28.021 20.141 13.762 1.00 56.50 198 GLU A CA 1
ATOM 1663 C C . GLU A 1 198 ? -26.935 19.198 13.227 1.00 56.50 198 GLU A C 1
ATOM 1665 O O . GLU A 1 198 ? -26.892 18.870 12.037 1.00 56.50 198 GLU A O 1
ATOM 1670 N N . GLU A 1 199 ? -26.050 18.744 14.113 1.00 58.16 199 GLU A N 1
ATOM 1671 C CA . GLU A 1 199 ? -25.056 17.717 13.805 1.00 58.16 199 GLU A CA 1
ATOM 1672 C C . GLU A 1 199 ? -25.655 16.336 14.085 1.00 58.16 199 GLU A C 1
ATOM 1674 O O . GLU A 1 199 ? -25.924 15.982 15.234 1.00 58.16 199 GLU A O 1
ATOM 1679 N N . LYS A 1 200 ? -25.873 15.533 13.038 1.00 60.56 200 LYS A N 1
ATOM 1680 C CA . LYS A 1 200 ? -26.361 14.159 13.178 1.00 60.56 200 LYS A CA 1
ATOM 1681 C C . LYS A 1 200 ? -25.213 13.185 12.950 1.00 60.56 200 LYS A C 1
ATOM 1683 O O . LYS A 1 200 ? -24.594 13.171 11.889 1.00 60.56 200 LYS A O 1
ATOM 1688 N N . GLN A 1 201 ? -24.945 12.349 13.947 1.00 66.06 201 GLN A N 1
ATOM 1689 C CA . GLN A 1 201 ? -23.940 11.296 13.851 1.00 66.06 201 GLN A CA 1
ATOM 1690 C C . GLN A 1 201 ? -24.575 10.026 13.281 1.00 66.06 201 GLN A C 1
ATOM 1692 O O . GLN A 1 201 ? -25.594 9.547 13.787 1.00 66.06 201 GLN A O 1
ATOM 1697 N N . ARG A 1 202 ? -23.979 9.466 12.226 1.00 77.12 202 ARG A N 1
ATOM 1698 C CA . ARG A 1 202 ? -24.359 8.161 11.674 1.00 77.12 202 ARG A CA 1
ATOM 1699 C C . ARG A 1 202 ? -23.178 7.208 11.769 1.00 77.12 202 ARG A C 1
ATOM 1701 O O . ARG A 1 202 ? -22.098 7.512 11.271 1.00 77.12 202 ARG A O 1
ATOM 1708 N N . LYS A 1 203 ? -23.422 6.036 12.355 1.00 83.19 203 LYS A N 1
ATOM 1709 C CA . LYS A 1 203 ? -22.472 4.926 12.398 1.00 83.19 203 LYS A CA 1
ATOM 1710 C C . LYS A 1 203 ? -22.791 3.925 11.289 1.00 83.19 203 LYS A C 1
ATOM 1712 O O . LYS A 1 203 ? -23.932 3.478 11.173 1.00 83.19 203 LYS A O 1
ATOM 1717 N N . VAL A 1 204 ? -21.801 3.587 10.468 1.00 85.88 204 VAL A N 1
ATOM 1718 C CA . VAL A 1 204 ? -21.924 2.611 9.376 1.00 85.88 204 VAL A CA 1
ATOM 1719 C C . VAL A 1 204 ? -20.835 1.559 9.531 1.00 85.88 204 VAL A C 1
ATOM 1721 O O . VAL A 1 204 ? -19.658 1.901 9.564 1.00 85.88 204 VAL A O 1
ATOM 1724 N N . ASN A 1 205 ? -21.220 0.285 9.604 1.00 89.06 205 ASN A N 1
ATOM 1725 C CA . ASN A 1 205 ? -20.268 -0.821 9.548 1.00 89.06 205 ASN A CA 1
ATOM 1726 C C . ASN A 1 205 ? -19.963 -1.154 8.082 1.00 89.06 205 ASN A C 1
ATOM 1728 O O . ASN A 1 205 ? -20.883 -1.308 7.275 1.00 89.06 205 ASN A O 1
ATOM 1732 N N . GLN A 1 206 ? -18.683 -1.254 7.736 1.00 87.94 206 GLN A N 1
ATOM 1733 C CA . GLN A 1 206 ? -18.217 -1.625 6.405 1.00 87.94 206 GLN A CA 1
ATOM 1734 C C . GLN A 1 206 ? -17.386 -2.902 6.482 1.00 87.94 206 GLN A C 1
ATOM 1736 O O . GLN A 1 206 ? -16.584 -3.082 7.396 1.00 87.94 206 GLN A O 1
ATOM 1741 N N . ASN A 1 207 ? -17.581 -3.780 5.500 1.00 89.31 207 ASN A N 1
ATOM 1742 C CA . ASN A 1 207 ? -16.804 -4.998 5.324 1.00 89.31 207 ASN A CA 1
ATOM 1743 C C . ASN A 1 207 ? -16.337 -5.074 3.868 1.00 89.31 207 ASN A C 1
ATOM 1745 O O . ASN A 1 207 ? -17.162 -5.212 2.963 1.00 89.31 207 ASN A O 1
ATOM 1749 N N . ILE A 1 208 ? -15.037 -4.916 3.631 1.00 91.06 208 ILE A N 1
ATOM 1750 C CA . ILE A 1 208 ? -14.479 -4.726 2.286 1.00 91.06 208 ILE A CA 1
ATOM 1751 C C . ILE A 1 208 ? -13.060 -5.289 2.199 1.00 91.06 208 ILE A C 1
ATOM 1753 O O . ILE A 1 208 ? -12.390 -5.483 3.213 1.00 91.06 208 ILE A O 1
ATOM 1757 N N . LEU A 1 209 ? -12.590 -5.555 0.983 1.00 89.88 209 LEU A N 1
ATOM 1758 C CA . LEU A 1 209 ? -11.223 -5.987 0.745 1.00 89.88 209 LEU A CA 1
ATOM 1759 C C . LEU A 1 209 ? -10.309 -4.763 0.600 1.00 89.88 209 LEU A C 1
ATOM 1761 O O . LEU A 1 209 ? -10.556 -3.914 -0.255 1.00 89.88 209 LEU A O 1
ATOM 1765 N N . ILE A 1 210 ? -9.243 -4.685 1.390 1.00 95.00 210 ILE A N 1
ATOM 1766 C CA . ILE A 1 210 ? -8.145 -3.733 1.197 1.00 95.00 210 ILE A CA 1
ATOM 1767 C C . ILE A 1 210 ? -7.012 -4.408 0.420 1.00 95.00 210 ILE A C 1
ATOM 1769 O O . ILE A 1 210 ? -6.631 -5.543 0.710 1.00 95.00 210 ILE A O 1
ATOM 1773 N N . ASN A 1 211 ? -6.478 -3.703 -0.572 1.00 93.94 211 ASN A N 1
ATOM 1774 C CA . ASN A 1 211 ? -5.371 -4.135 -1.414 1.00 93.94 211 ASN A CA 1
ATOM 1775 C C . ASN A 1 211 ? -4.150 -3.276 -1.102 1.00 93.94 211 ASN A C 1
ATOM 1777 O O . ASN A 1 211 ? -4.219 -2.052 -1.209 1.00 93.94 211 ASN A O 1
ATOM 1781 N N . ILE A 1 212 ? -3.046 -3.919 -0.728 1.00 93.88 212 ILE A N 1
ATOM 1782 C CA . ILE A 1 212 ? -1.830 -3.254 -0.260 1.00 93.88 212 ILE A CA 1
ATOM 1783 C C . ILE A 1 212 ? -0.666 -3.682 -1.162 1.00 93.88 212 ILE A C 1
ATOM 1785 O O . ILE A 1 212 ? -0.176 -4.811 -1.034 1.00 93.88 212 ILE A O 1
ATOM 1789 N N . PRO A 1 213 ? -0.236 -2.818 -2.095 1.00 92.44 213 PRO A N 1
ATOM 1790 C CA . PRO A 1 213 ? 0.919 -3.081 -2.946 1.00 92.44 213 PRO A CA 1
ATOM 1791 C C . PRO A 1 213 ? 2.211 -3.055 -2.125 1.00 92.44 213 PRO A C 1
ATOM 1793 O O . PRO A 1 213 ? 2.565 -2.030 -1.540 1.00 92.44 213 PRO A O 1
ATOM 1796 N N . ILE A 1 214 ? 2.913 -4.187 -2.056 1.00 89.56 214 ILE A N 1
ATOM 1797 C CA . ILE A 1 214 ? 4.102 -4.370 -1.216 1.00 89.56 214 ILE A CA 1
ATOM 1798 C C . ILE A 1 214 ? 5.276 -4.881 -2.047 1.00 89.56 214 ILE A C 1
ATOM 1800 O O . ILE A 1 214 ? 5.146 -5.771 -2.889 1.00 89.56 214 ILE A O 1
ATOM 1804 N N . LYS A 1 215 ? 6.456 -4.349 -1.737 1.00 86.12 215 LYS A N 1
ATOM 1805 C CA . LYS A 1 215 ? 7.752 -4.849 -2.192 1.00 86.12 215 LYS A CA 1
ATOM 1806 C C . LYS A 1 215 ? 8.511 -5.449 -1.016 1.00 86.12 215 LYS A C 1
ATOM 1808 O O . LYS A 1 215 ? 8.430 -4.936 0.100 1.00 86.12 215 LYS A O 1
ATOM 1813 N N . SER A 1 216 ? 9.258 -6.522 -1.276 1.00 84.19 216 SER A N 1
ATOM 1814 C CA . SER A 1 216 ? 10.191 -7.088 -0.308 1.00 84.19 216 SER A CA 1
ATOM 1815 C C . SER A 1 216 ? 11.603 -7.156 -0.861 1.00 84.19 216 SER A C 1
ATOM 1817 O O . SER A 1 216 ? 11.808 -7.567 -1.999 1.00 84.19 216 SER A O 1
ATOM 1819 N N . GLU A 1 217 ? 12.565 -6.789 -0.022 1.00 81.31 217 GLU A N 1
ATOM 1820 C CA . GLU A 1 217 ? 13.993 -6.911 -0.289 1.00 81.31 217 GLU A CA 1
ATOM 1821 C C . GLU A 1 217 ? 14.683 -7.331 1.014 1.00 81.31 217 GLU A C 1
ATOM 1823 O O . GLU A 1 217 ? 14.489 -6.697 2.053 1.00 81.31 217 GLU A O 1
ATOM 1828 N N . ASN A 1 218 ? 15.441 -8.431 0.999 1.00 78.00 218 ASN A N 1
ATOM 1829 C CA . ASN A 1 218 ? 16.168 -8.949 2.168 1.00 78.00 218 ASN A CA 1
ATOM 1830 C C . ASN A 1 218 ? 15.309 -9.065 3.449 1.00 78.00 218 ASN A C 1
ATOM 1832 O O . ASN A 1 218 ? 15.714 -8.616 4.523 1.00 78.00 218 ASN A O 1
ATOM 1836 N N . ASN A 1 219 ? 14.103 -9.644 3.349 1.00 76.38 219 ASN A N 1
ATOM 1837 C CA . ASN A 1 219 ? 13.121 -9.769 4.444 1.00 76.38 219 ASN A CA 1
ATOM 1838 C C . ASN A 1 219 ? 12.617 -8.443 5.048 1.00 76.38 219 ASN A C 1
ATOM 1840 O O . ASN A 1 219 ? 11.988 -8.451 6.111 1.00 76.38 219 ASN A O 1
ATOM 1844 N N . LYS A 1 220 ? 12.863 -7.309 4.391 1.00 85.19 220 LYS A N 1
ATOM 1845 C CA . LYS A 1 220 ? 12.225 -6.025 4.694 1.00 85.19 220 LYS A CA 1
ATOM 1846 C C . LYS A 1 220 ? 11.064 -5.813 3.734 1.00 85.19 220 LYS A C 1
ATOM 1848 O O . LYS A 1 220 ? 11.072 -6.361 2.633 1.00 85.19 220 LYS A O 1
ATOM 1853 N N . TYR A 1 221 ? 10.073 -5.041 4.162 1.00 90.06 221 TYR A N 1
ATOM 1854 C CA . TYR A 1 221 ? 8.856 -4.786 3.397 1.00 90.06 221 TYR A CA 1
ATOM 1855 C C . TYR A 1 221 ? 8.590 -3.289 3.333 1.00 90.06 221 TYR A C 1
ATOM 1857 O O . TYR A 1 221 ? 8.802 -2.581 4.320 1.00 90.06 221 TYR A O 1
ATOM 1865 N N . VAL A 1 222 ? 8.129 -2.829 2.177 1.00 91.62 222 VAL A N 1
ATOM 1866 C CA . VAL A 1 222 ? 7.704 -1.446 1.950 1.00 91.62 222 VAL A CA 1
ATOM 1867 C C . VAL A 1 222 ? 6.411 -1.439 1.148 1.00 91.62 222 VAL A C 1
ATOM 1869 O O . VAL A 1 222 ? 6.250 -2.233 0.217 1.00 91.62 222 VAL A O 1
ATOM 1872 N N . VAL A 1 223 ? 5.494 -0.547 1.505 1.00 91.94 223 VAL A N 1
ATOM 1873 C CA . VAL A 1 223 ? 4.279 -0.276 0.738 1.00 91.94 223 VAL A CA 1
ATOM 1874 C C . VAL A 1 223 ? 4.651 0.674 -0.398 1.00 91.94 223 VAL A C 1
ATOM 1876 O O . VAL A 1 223 ? 5.111 1.784 -0.150 1.00 91.94 223 VAL A O 1
ATOM 1879 N N . VAL A 1 224 ? 4.507 0.230 -1.645 1.00 88.56 224 VAL A N 1
ATOM 1880 C CA . VAL A 1 224 ? 4.998 0.979 -2.821 1.00 88.56 224 VAL A CA 1
ATOM 1881 C C . VAL A 1 224 ? 3.976 1.960 -3.386 1.00 88.56 224 VAL A C 1
ATOM 1883 O O . VAL A 1 224 ? 4.349 2.913 -4.064 1.00 88.56 224 VAL A O 1
ATOM 1886 N N . GLU A 1 225 ? 2.698 1.747 -3.085 1.00 88.06 225 GLU A N 1
ATOM 1887 C CA . GLU A 1 225 ? 1.583 2.556 -3.571 1.00 88.06 225 GLU A CA 1
ATOM 1888 C C . GLU A 1 225 ? 0.494 2.678 -2.503 1.00 88.06 225 GLU A C 1
ATOM 1890 O O . GLU A 1 225 ? 0.391 1.856 -1.590 1.00 88.06 225 GLU A O 1
ATOM 1895 N N . TYR A 1 226 ? -0.342 3.710 -2.618 1.00 89.50 226 TYR A N 1
ATOM 1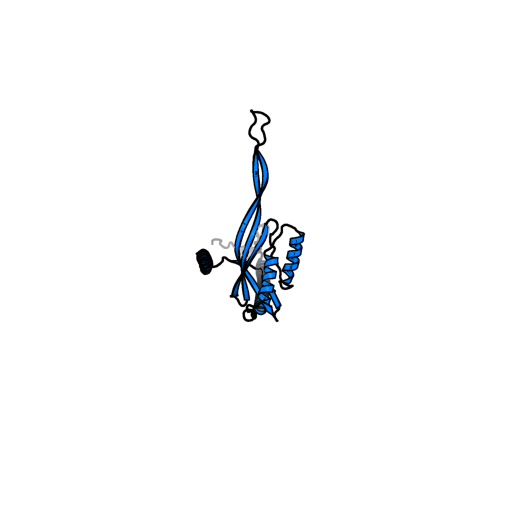896 C CA . TYR A 1 226 ? -1.433 3.943 -1.679 1.00 89.50 226 TYR A CA 1
ATOM 1897 C C . TYR A 1 226 ? -2.454 2.786 -1.732 1.00 89.50 226 TYR A C 1
ATOM 1899 O O . TYR A 1 226 ? -2.846 2.381 -2.831 1.00 89.50 226 TYR A O 1
ATOM 1907 N N . PRO A 1 227 ? -2.916 2.252 -0.583 1.00 92.69 227 PRO A N 1
ATOM 1908 C CA . PRO A 1 227 ? -3.885 1.162 -0.573 1.00 92.69 227 PRO A CA 1
ATOM 1909 C C . PRO A 1 227 ? -5.210 1.544 -1.228 1.00 92.69 227 PRO A C 1
ATOM 1911 O O . PRO A 1 227 ? -5.644 2.695 -1.169 1.00 92.69 227 PRO A O 1
ATOM 1914 N N . TYR A 1 228 ? -5.896 0.553 -1.792 1.00 92.44 228 TYR A N 1
ATOM 1915 C CA . TYR A 1 228 ? -7.209 0.747 -2.402 1.00 92.44 228 TYR A CA 1
ATOM 1916 C C . TYR A 1 228 ? -8.189 -0.359 -2.020 1.00 92.44 228 TYR A C 1
ATOM 1918 O O . TYR A 1 228 ? -7.816 -1.514 -1.793 1.00 92.44 228 TYR A O 1
ATOM 1926 N N . PHE A 1 229 ? -9.470 -0.005 -1.970 1.00 91.81 229 PHE A N 1
ATOM 1927 C CA . PHE A 1 229 ? -10.537 -0.911 -1.562 1.00 91.81 229 PHE A CA 1
ATOM 1928 C C . PHE A 1 229 ? -11.243 -1.536 -2.765 1.00 91.81 229 PHE A C 1
ATOM 1930 O O . PHE A 1 229 ? -11.477 -0.881 -3.779 1.00 91.81 229 PHE A O 1
ATOM 1937 N N . THR A 1 230 ? -11.619 -2.805 -2.642 1.00 90.81 230 THR A N 1
ATOM 1938 C CA . THR A 1 230 ? -12.407 -3.542 -3.639 1.00 90.81 230 THR A CA 1
ATOM 1939 C C . THR A 1 230 ? -13.484 -4.376 -2.952 1.00 90.81 230 THR A C 1
ATOM 1941 O O . THR A 1 230 ? -13.264 -4.832 -1.829 1.00 90.81 230 THR A O 1
ATOM 1944 N N . PRO A 1 231 ? -14.629 -4.642 -3.602 1.00 86.25 231 PRO A N 1
ATOM 1945 C CA . PRO A 1 231 ? -15.631 -5.547 -3.048 1.00 86.25 231 PRO A CA 1
ATOM 1946 C C . PRO A 1 231 ? -15.055 -6.954 -2.832 1.00 86.25 231 PRO A C 1
ATOM 1948 O O . PRO A 1 231 ? -14.166 -7.403 -3.561 1.00 86.25 231 PRO A O 1
ATOM 1951 N N . ILE A 1 232 ? -15.571 -7.649 -1.819 1.00 81.81 232 ILE A N 1
ATOM 1952 C CA . ILE A 1 232 ? -15.232 -9.050 -1.551 1.00 81.81 232 ILE A CA 1
ATOM 1953 C C . ILE A 1 232 ? -15.934 -9.908 -2.618 1.00 81.81 232 ILE A C 1
ATOM 1955 O O . ILE A 1 232 ? -17.146 -9.775 -2.769 1.00 81.81 232 ILE A O 1
ATOM 1959 N N . PRO A 1 233 ? -15.226 -10.773 -3.368 1.00 77.56 233 PRO A N 1
ATOM 1960 C CA . PRO A 1 233 ? -15.856 -11.598 -4.398 1.00 77.56 233 PRO A CA 1
ATOM 1961 C C . PRO A 1 233 ? -16.948 -12.528 -3.837 1.00 77.56 233 PRO A C 1
ATOM 1963 O O . PRO A 1 233 ? -16.693 -13.311 -2.917 1.00 77.56 233 PRO A O 1
ATOM 1966 N N . ASP A 1 234 ? -18.133 -12.519 -4.456 1.00 65.00 234 ASP A N 1
ATOM 1967 C CA . ASP A 1 234 ? -19.324 -13.268 -4.006 1.00 65.00 234 ASP A CA 1
ATOM 1968 C C . ASP A 1 234 ? -19.098 -14.782 -3.860 1.00 65.00 234 ASP A C 1
ATOM 1970 O O . ASP A 1 234 ? -19.679 -15.430 -2.987 1.00 65.00 234 ASP A O 1
ATOM 1974 N N . SER A 1 235 ? -18.193 -15.350 -4.666 1.00 57.22 235 SER A N 1
ATOM 1975 C CA . SER A 1 235 ? -17.836 -16.778 -4.625 1.00 57.22 235 SER A CA 1
ATOM 1976 C C . SER A 1 235 ? -17.374 -17.277 -3.244 1.00 57.22 235 SER A C 1
ATOM 1978 O O . SER A 1 235 ? -17.528 -18.461 -2.948 1.00 57.22 235 SER A O 1
ATOM 1980 N N . GLN A 1 236 ? -16.855 -16.399 -2.375 1.00 51.19 236 GLN A N 1
ATOM 1981 C CA . GLN A 1 236 ? -16.392 -16.763 -1.029 1.00 51.19 236 GLN A CA 1
ATOM 1982 C C . GLN A 1 236 ? -17.320 -16.296 0.104 1.00 51.19 236 GLN A C 1
ATOM 1984 O O . GLN A 1 236 ? -17.303 -16.891 1.183 1.00 51.19 236 GLN A O 1
ATOM 1989 N N . LEU A 1 237 ? -18.199 -15.318 -0.146 1.00 48.31 237 LEU A N 1
ATOM 1990 C CA . LEU A 1 237 ? -19.258 -14.905 0.789 1.00 48.31 237 LEU A CA 1
ATOM 1991 C C . LEU A 1 237 ? -20.229 -16.055 1.097 1.00 48.31 237 LEU A C 1
ATOM 1993 O O . LEU A 1 237 ? -20.658 -16.221 2.240 1.00 48.31 237 LEU A O 1
ATOM 1997 N N . ASN A 1 238 ? -20.508 -16.910 0.108 1.00 44.72 238 ASN A N 1
ATOM 1998 C CA . ASN A 1 238 ? -21.320 -18.107 0.317 1.00 44.72 238 ASN A CA 1
ATOM 1999 C C . ASN A 1 238 ? -20.638 -19.126 1.246 1.00 44.72 238 ASN A C 1
ATOM 2001 O O . ASN A 1 238 ? -21.310 -19.691 2.103 1.00 44.72 238 ASN A O 1
ATOM 2005 N N . LYS A 1 239 ? -19.314 -19.324 1.171 1.00 46.09 239 LYS A N 1
ATOM 2006 C CA . LYS A 1 239 ? -18.601 -20.324 1.993 1.00 46.09 239 LYS A CA 1
ATOM 2007 C C . LYS A 1 239 ? -18.649 -19.994 3.494 1.00 46.09 239 LYS A C 1
ATOM 2009 O O . LYS A 1 239 ? -18.892 -20.881 4.308 1.00 46.09 239 LYS A O 1
ATOM 2014 N N . ALA A 1 240 ? -18.504 -18.717 3.854 1.00 44.75 240 ALA A N 1
ATOM 2015 C CA . ALA A 1 240 ? -18.640 -18.253 5.239 1.00 44.75 240 ALA A CA 1
ATOM 2016 C C . ALA A 1 240 ? -20.091 -18.330 5.753 1.00 44.75 240 ALA A C 1
ATOM 2018 O O . ALA A 1 240 ? -20.325 -18.606 6.930 1.00 44.75 240 ALA A O 1
ATOM 2019 N N . LYS A 1 241 ? -21.078 -18.125 4.870 1.00 41.75 241 LYS A N 1
ATOM 2020 C CA . LYS A 1 241 ? -22.501 -18.289 5.199 1.00 41.75 241 LYS A CA 1
ATOM 2021 C C . LYS A 1 241 ? -22.854 -19.758 5.473 1.00 41.75 241 LYS A C 1
ATOM 2023 O O . LYS A 1 241 ? -23.598 -20.017 6.411 1.00 41.75 241 LYS A O 1
ATOM 2028 N N . TRP A 1 242 ? -22.276 -20.698 4.720 1.00 37.31 242 TRP A N 1
ATOM 2029 C CA . TRP A 1 242 ? -22.441 -22.143 4.931 1.00 37.31 242 TRP A CA 1
ATOM 2030 C C . TRP A 1 242 ? -21.817 -22.632 6.248 1.00 37.31 242 TRP A C 1
ATOM 2032 O O . TRP A 1 242 ? -22.471 -23.363 6.984 1.00 37.31 242 TRP A O 1
ATOM 2042 N N . LEU A 1 243 ? -20.607 -22.183 6.601 1.00 43.66 243 LEU A N 1
ATOM 2043 C CA . LEU A 1 243 ? -19.946 -22.581 7.857 1.00 43.66 243 LEU A CA 1
ATOM 2044 C C . LEU A 1 243 ? -20.724 -22.134 9.108 1.00 43.66 243 LEU A C 1
ATOM 2046 O O . LEU A 1 243 ? -20.894 -22.917 10.036 1.00 43.66 243 LEU A O 1
ATOM 2050 N N . ARG A 1 244 ? -21.305 -20.926 9.096 1.00 44.69 244 ARG A N 1
ATOM 2051 C CA . ARG A 1 244 ? -22.154 -20.433 10.201 1.00 44.69 244 ARG A CA 1
ATOM 2052 C C . ARG A 1 244 ? -23.492 -21.164 10.347 1.00 44.69 244 ARG A C 1
ATOM 2054 O O . ARG A 1 244 ? -24.117 -21.054 11.397 1.00 44.69 244 ARG A O 1
ATOM 2061 N N . ILE A 1 245 ? -23.967 -21.836 9.296 1.00 45.62 245 ILE A N 1
ATOM 2062 C CA . ILE A 1 245 ? -25.175 -22.673 9.353 1.00 45.62 245 ILE A CA 1
ATOM 2063 C C . ILE A 1 245 ? -24.836 -24.037 9.966 1.00 45.62 245 ILE A C 1
ATOM 2065 O O . ILE A 1 245 ? -25.642 -24.567 10.721 1.00 45.62 245 ILE A O 1
ATOM 2069 N N . ILE A 1 246 ? -23.637 -24.560 9.698 1.00 45.62 246 ILE A N 1
ATOM 2070 C CA . ILE A 1 246 ? -23.161 -25.838 10.245 1.00 45.62 246 ILE A CA 1
ATOM 2071 C C . ILE A 1 246 ? -22.835 -25.722 11.743 1.00 45.62 246 ILE A C 1
ATOM 2073 O O . ILE A 1 246 ? -23.169 -26.623 12.492 1.00 45.62 246 ILE A O 1
ATOM 2077 N N . GLU A 1 247 ? -22.270 -24.603 12.211 1.00 41.97 247 GLU A N 1
ATOM 2078 C CA . GLU A 1 247 ? -21.989 -24.376 13.647 1.00 41.97 247 GLU A CA 1
ATOM 2079 C C . GLU A 1 247 ? -23.236 -24.071 14.505 1.00 41.97 247 GLU A C 1
ATOM 2081 O O . GLU A 1 247 ? -23.130 -23.926 15.721 1.00 41.97 247 GLU A O 1
ATOM 2086 N N . ARG A 1 248 ? -24.417 -23.922 13.890 1.00 46.59 248 ARG A N 1
ATOM 2087 C CA . ARG A 1 248 ? -25.702 -23.700 14.585 1.00 46.59 248 ARG A CA 1
ATOM 2088 C C . ARG A 1 248 ? -26.631 -24.920 14.564 1.00 46.59 248 ARG A C 1
ATOM 2090 O O . ARG A 1 248 ? -27.781 -24.792 14.986 1.00 46.59 248 ARG A O 1
ATOM 2097 N N . GLN A 1 249 ? -26.162 -26.045 14.035 1.00 41.94 249 GLN A N 1
ATOM 2098 C CA . GLN A 1 249 ? -26.805 -27.360 14.116 1.00 41.94 249 GLN A CA 1
ATOM 2099 C C . GLN A 1 249 ? -26.112 -28.170 15.210 1.00 41.94 249 GLN A C 1
ATOM 2101 O O . GLN A 1 249 ? -26.825 -28.941 15.883 1.00 41.94 249 GLN A O 1
#